Protein AF-A0A257I1F3-F1 (afdb_monomer_lite)

pLDDT: mean 85.33, std 14.14, range [29.89, 96.75]

Foldseek 3Di:
DKDFDAEPVVVVVVVCVVQVQWAKADDPDPPDPDPVPPDKDWIWTHDPPQQWIKIWMWDQDPRHIMIDIDIDHHHQLLVCLLRLVVVSNVVVVVVDPDLVNVLNSCLNNLLNVSLVVVVVCLVVVVVVVNPDPDDQLLSNLLNLRQSSNVSVCVRVVDDDLCNLLSCLVNVSPNNLVVQCVDPVSVVVCPDVSNVDPSNVCSLVPDDHPSSVVVCVVPPD

Sequence (220 aa):
MTYQFKTKEEATRFLSNEMQDCLLVKPVVVMTLNSAVLNQEHFTYFDYQQNGKYNASIFETNDGFELKISFSKQNLLVTAAESGDLNLFKKEMLNLQSENALAVSYVIAIQNEKTNILQFYYTNGLFSSLKLFRDPLITAVEVDKLISFQFLLRKEHTMPEELLANIFHNNSKLVLEFILNDALLKSELLQDRFQTSWAKRCLIKLDNECTRMYKSLIVK

Radius of gyration: 20.99 Å; chains: 1; bounding box: 55×25×60 Å

Secondary structure (DSSP, 8-state):
-EEEESSHHHHHHHHHHHTTTSEEEPP-------TT-TTEEEEEEEETTTTEEEEEEEEEETTEEEEEEEEEE--HHHHHHHHT-HHHHHHHHHT---HHHHHHHHHHHHHTT-HHHHHHHHHTTTTTT---SS-HHHHHHHTT-HHHHHHHHHHH-S--TTHHHHHHHHT-HHHHHHHHHSHHHHHHHTSGGG--HHHHHHHHH--SHHHHHHHHHH--

Structure (mmCIF, N/CA/C/O backbone):
data_AF-A0A257I1F3-F1
#
_entry.id   AF-A0A257I1F3-F1
#
loop_
_atom_site.group_PDB
_atom_site.id
_atom_site.type_symbol
_atom_site.label_atom_id
_atom_site.label_alt_id
_atom_site.label_comp_id
_atom_site.label_asym_id
_atom_site.label_entity_id
_atom_site.label_seq_id
_atom_site.pdbx_PDB_ins_code
_atom_site.Cartn_x
_atom_site.Cartn_y
_atom_site.Cartn_z
_atom_site.occupancy
_atom_site.B_iso_or_equiv
_atom_site.auth_seq_id
_atom_site.auth_comp_id
_atom_site.auth_asym_id
_atom_site.auth_atom_id
_atom_site.pdbx_PDB_model_num
ATOM 1 N N . MET A 1 1 ? -17.778 -10.366 18.022 1.00 90.56 1 MET A N 1
ATOM 2 C CA . MET A 1 1 ? -18.992 -10.088 18.816 1.00 90.56 1 MET A CA 1
ATOM 3 C C . MET A 1 1 ? -20.022 -9.454 17.898 1.00 90.56 1 MET A C 1
ATOM 5 O O . MET A 1 1 ? -19.620 -8.732 16.990 1.00 90.56 1 MET A O 1
ATOM 9 N N . THR A 1 2 ? -21.305 -9.750 18.097 1.00 93.19 2 THR A N 1
ATOM 10 C CA . THR A 1 2 ? -22.407 -9.209 17.285 1.00 93.19 2 THR A CA 1
ATOM 11 C C . THR A 1 2 ? -23.466 -8.634 18.216 1.00 93.19 2 THR A C 1
ATOM 13 O O . THR A 1 2 ? -23.814 -9.282 19.201 1.00 93.19 2 THR A O 1
ATOM 16 N N . TYR A 1 3 ? -23.963 -7.443 17.900 1.00 93.94 3 TYR A N 1
ATOM 17 C CA . TYR A 1 3 ? -24.950 -6.702 18.685 1.00 93.94 3 TYR A CA 1
ATOM 18 C C . TYR A 1 3 ? -26.085 -6.227 17.774 1.00 93.94 3 TYR A C 1
ATOM 20 O O . TYR A 1 3 ? -25.851 -5.971 16.595 1.00 93.94 3 TYR A O 1
ATOM 28 N N . GLN A 1 4 ? -27.294 -6.104 18.320 1.00 95.31 4 GLN A N 1
ATOM 29 C CA . GLN A 1 4 ? -28.486 -5.657 17.593 1.00 95.31 4 GLN A CA 1
ATOM 30 C C . GLN A 1 4 ? -29.020 -4.365 18.209 1.00 95.31 4 GLN A C 1
ATOM 32 O O . GLN A 1 4 ? -29.101 -4.254 19.433 1.00 95.31 4 GLN A O 1
ATOM 37 N N . PHE A 1 5 ? -29.407 -3.414 17.363 1.00 94.94 5 PHE A N 1
ATOM 38 C CA . PHE A 1 5 ? -29.903 -2.095 17.753 1.00 94.94 5 PHE A CA 1
ATOM 39 C C . PHE A 1 5 ? -31.134 -1.710 16.936 1.00 94.94 5 PHE A C 1
ATOM 41 O O . PHE A 1 5 ? -31.291 -2.141 15.794 1.00 94.94 5 PHE A O 1
ATOM 48 N N . LYS A 1 6 ? -32.008 -0.869 17.504 1.00 94.19 6 LYS A N 1
ATOM 49 C CA . LYS A 1 6 ? -33.198 -0.390 16.786 1.00 94.19 6 LYS A CA 1
ATOM 50 C C . LYS A 1 6 ? -32.857 0.742 15.833 1.00 94.19 6 LYS A C 1
ATOM 52 O O . LYS A 1 6 ? -33.472 0.850 14.777 1.00 94.19 6 LYS A O 1
ATOM 57 N N . THR A 1 7 ? -31.887 1.581 16.198 1.00 91.81 7 THR A N 1
ATOM 58 C CA . THR A 1 7 ? -31.429 2.682 15.345 1.00 91.81 7 THR A CA 1
ATOM 59 C C . THR A 1 7 ? -29.921 2.664 15.139 1.00 91.81 7 THR A C 1
ATOM 61 O O . THR A 1 7 ? -29.147 2.113 15.928 1.00 91.81 7 THR A O 1
ATOM 64 N N . LYS A 1 8 ? -29.488 3.322 14.064 1.00 88.62 8 LYS A N 1
ATOM 65 C CA . LYS A 1 8 ? -28.074 3.508 13.756 1.00 88.62 8 LYS A CA 1
ATOM 66 C C . LYS A 1 8 ? -27.370 4.390 14.788 1.00 88.62 8 LYS A C 1
ATOM 68 O O . LYS A 1 8 ? -26.208 4.129 15.107 1.00 88.62 8 LYS A O 1
ATOM 73 N N . GLU A 1 9 ? -28.042 5.406 15.339 1.00 92.06 9 GLU A N 1
ATOM 74 C CA . GLU A 1 9 ? -27.449 6.240 16.392 1.00 92.06 9 GLU A CA 1
ATOM 75 C C . GLU A 1 9 ? -27.136 5.432 17.653 1.00 92.06 9 GLU A C 1
ATOM 77 O O . GLU A 1 9 ? -26.105 5.671 18.280 1.00 92.06 9 GLU A O 1
ATOM 82 N N . GLU A 1 10 ? -27.987 4.468 18.020 1.00 93.88 10 GLU A N 1
ATOM 83 C CA . GLU A 1 10 ? -27.739 3.572 19.155 1.00 93.88 10 GLU A CA 1
ATOM 84 C C . GLU A 1 10 ? -26.488 2.718 18.921 1.00 93.88 10 GLU A C 1
ATOM 86 O O . GLU A 1 10 ? -25.595 2.704 19.772 1.00 93.88 10 GLU A O 1
ATOM 91 N N . ALA A 1 11 ? -26.381 2.087 17.746 1.00 90.88 11 ALA A N 1
ATOM 92 C CA . ALA A 1 11 ? -25.219 1.284 17.368 1.00 90.88 11 ALA A CA 1
ATOM 93 C C . ALA A 1 11 ? -23.921 2.111 17.364 1.00 90.88 11 ALA A C 1
ATOM 95 O O . ALA A 1 11 ? -22.897 1.688 17.901 1.00 90.88 11 ALA A O 1
ATOM 96 N N . THR A 1 12 ? -23.974 3.324 16.806 1.00 88.00 12 THR A N 1
ATOM 97 C CA . THR A 1 12 ? -22.818 4.229 16.701 1.00 88.00 12 THR A CA 1
ATOM 98 C C . THR A 1 12 ? -22.377 4.750 18.069 1.00 88.00 12 THR A C 1
ATOM 100 O O . THR A 1 12 ? -21.180 4.832 18.353 1.00 88.00 12 THR A O 1
ATOM 103 N N . ARG A 1 13 ? -23.335 5.088 18.944 1.00 91.62 13 ARG A N 1
ATOM 104 C CA . ARG A 1 13 ? -23.055 5.535 20.315 1.00 91.62 13 ARG A CA 1
ATOM 105 C C . ARG A 1 13 ? -22.462 4.407 21.151 1.00 91.62 13 ARG A C 1
ATOM 107 O O . ARG A 1 13 ? -21.483 4.640 21.851 1.00 91.62 13 ARG A O 1
ATOM 114 N N . PHE A 1 14 ? -23.018 3.199 21.050 1.00 93.12 14 PHE A N 1
ATOM 115 C CA . PHE A 1 14 ? -22.460 2.017 21.702 1.00 93.12 14 PHE A CA 1
ATOM 116 C C . PHE A 1 14 ? -21.015 1.777 21.256 1.00 93.12 14 PHE A C 1
ATOM 118 O O . PHE A 1 14 ? -20.125 1.699 22.096 1.00 93.12 14 PHE A O 1
ATOM 125 N N . LEU A 1 15 ? -20.767 1.759 19.942 1.00 90.75 15 LEU A N 1
ATOM 126 C CA . LEU A 1 15 ? -19.427 1.566 19.390 1.00 90.75 15 LEU A CA 1
ATOM 127 C C . LEU A 1 15 ? -18.438 2.638 19.876 1.00 90.75 15 LEU A C 1
ATOM 129 O O . LEU A 1 15 ? -17.307 2.316 20.223 1.00 90.75 15 LEU A O 1
ATOM 133 N N . SER A 1 16 ? -18.867 3.901 19.931 1.00 87.81 16 SER A N 1
ATOM 134 C CA . SER A 1 16 ? -18.030 5.014 20.394 1.00 87.81 16 SER A CA 1
ATOM 135 C C . SER A 1 16 ? -17.663 4.895 21.877 1.00 87.81 16 SER A C 1
ATOM 137 O O . SER A 1 16 ? -16.536 5.209 22.244 1.00 87.81 16 SER A O 1
ATOM 139 N N . ASN A 1 17 ? -18.587 4.416 22.716 1.00 90.75 17 ASN A N 1
ATOM 140 C CA . ASN A 1 17 ? -18.331 4.180 24.137 1.00 90.75 17 ASN A CA 1
ATOM 141 C C . ASN A 1 17 ? -17.385 2.990 24.353 1.00 90.75 17 ASN A C 1
ATOM 143 O O . ASN A 1 17 ? -16.433 3.103 25.117 1.00 90.75 17 ASN A O 1
ATOM 147 N N . GLU A 1 18 ? -17.609 1.872 23.655 1.00 89.00 18 GLU A N 1
ATOM 148 C CA . GLU A 1 18 ? -16.745 0.685 23.753 1.00 89.00 18 GLU A CA 1
ATOM 149 C C . GLU A 1 18 ? -15.313 0.970 23.277 1.00 89.00 18 GLU A C 1
ATOM 151 O O . GLU A 1 18 ? -14.356 0.407 23.800 1.00 89.00 18 GLU A O 1
ATOM 156 N N . MET A 1 19 ? -15.156 1.850 22.285 1.00 89.06 19 MET A N 1
ATOM 157 C CA . MET A 1 19 ? -13.866 2.165 21.665 1.00 89.06 19 MET A CA 1
ATOM 158 C C . MET A 1 19 ? -13.254 3.481 22.171 1.00 89.06 19 MET A C 1
ATOM 160 O O . MET A 1 19 ? -12.339 3.997 21.532 1.00 89.06 19 MET A O 1
ATOM 164 N N . GLN A 1 20 ? -13.733 4.042 23.289 1.00 85.56 20 GLN A N 1
ATOM 165 C CA . GLN A 1 20 ? -13.339 5.379 23.767 1.00 85.56 20 GLN A CA 1
ATOM 166 C C . GLN A 1 20 ? -11.823 5.546 23.992 1.00 85.56 20 GLN A C 1
ATOM 168 O O . GLN A 1 20 ? -11.283 6.629 23.779 1.00 85.56 20 GLN A O 1
ATOM 173 N N . ASP A 1 21 ? -11.137 4.466 24.376 1.00 84.12 21 ASP A N 1
ATOM 174 C CA . ASP A 1 21 ? -9.692 4.445 24.639 1.00 84.12 21 ASP A CA 1
ATOM 175 C C . ASP A 1 21 ? -8.869 4.018 23.408 1.00 84.12 21 ASP A C 1
ATOM 177 O O . ASP A 1 21 ? -7.641 3.916 23.465 1.00 84.12 21 ASP A O 1
ATOM 181 N N . CYS A 1 22 ? -9.535 3.762 22.280 1.00 83.38 22 CYS A N 1
ATOM 182 C CA . CYS A 1 22 ? -8.912 3.347 21.031 1.00 83.38 22 CYS A CA 1
ATOM 183 C C . CYS A 1 22 ? -8.778 4.521 20.051 1.00 83.38 22 CYS A C 1
ATOM 185 O O . CYS A 1 22 ? -9.615 5.422 19.986 1.00 83.38 22 CYS A O 1
ATOM 187 N N . LEU A 1 23 ? -7.749 4.481 19.203 1.00 81.44 23 LEU A N 1
ATOM 188 C CA . LEU A 1 23 ? -7.601 5.461 18.128 1.00 81.44 23 LEU A CA 1
ATOM 189 C C . LEU A 1 23 ? -8.458 5.057 16.924 1.00 81.44 23 LEU A C 1
ATOM 191 O O . LEU A 1 23 ? -8.157 4.065 16.261 1.00 81.44 23 LEU A O 1
ATOM 195 N N . LEU A 1 24 ? -9.477 5.854 16.592 1.00 77.75 24 LEU A N 1
ATOM 196 C CA . LEU A 1 24 ? -10.234 5.691 15.348 1.00 77.75 24 LEU A CA 1
ATOM 197 C C . LEU A 1 24 ? -9.360 6.043 14.137 1.00 77.75 24 LEU A C 1
ATOM 199 O O . LEU A 1 24 ? -8.885 7.172 13.987 1.00 77.75 24 LEU A O 1
ATOM 203 N N . VAL A 1 25 ? -9.212 5.088 13.228 1.00 71.75 25 VAL A N 1
ATOM 204 C CA . VAL A 1 25 ? -8.589 5.294 11.924 1.00 71.75 25 VAL A CA 1
ATOM 205 C C . VAL A 1 25 ? -9.669 5.779 10.977 1.00 71.75 25 VAL A C 1
ATOM 207 O O . VAL A 1 25 ? -10.649 5.077 10.726 1.00 71.75 25 VAL A O 1
ATOM 210 N N . LYS A 1 26 ? -9.504 6.986 10.429 1.00 57.91 26 LYS A N 1
ATOM 211 C CA . LYS A 1 26 ? -10.387 7.432 9.348 1.00 57.91 26 LYS A CA 1
ATOM 212 C C . LYS A 1 26 ? -10.262 6.433 8.193 1.00 57.91 26 LYS A C 1
ATOM 214 O O . LYS A 1 26 ? -9.128 6.164 7.789 1.00 57.91 26 LYS A O 1
ATOM 219 N N . PRO A 1 27 ? -11.375 5.894 7.668 1.00 48.75 27 PRO A N 1
ATOM 220 C CA . PRO A 1 27 ? -11.309 4.941 6.576 1.00 48.75 27 PRO A CA 1
ATOM 221 C C . PRO A 1 27 ? -10.572 5.588 5.402 1.00 48.75 27 PRO A C 1
ATOM 223 O O . PRO A 1 27 ? -10.986 6.625 4.8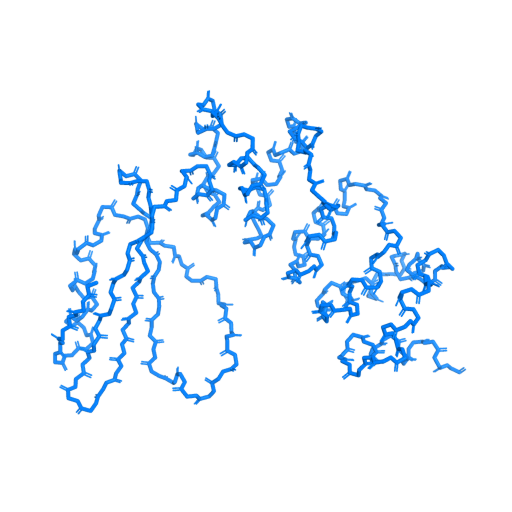83 1.00 48.75 27 PRO A O 1
ATOM 226 N N . VAL A 1 28 ? -9.463 4.979 4.985 1.00 43.56 28 VAL A N 1
ATOM 227 C CA . VAL A 1 28 ? -8.963 5.181 3.627 1.00 43.56 28 VAL A CA 1
ATOM 228 C C . VAL A 1 28 ? -9.999 4.490 2.757 1.00 43.56 28 VAL A C 1
ATOM 230 O O . VAL A 1 28 ? -10.208 3.289 2.905 1.00 43.56 28 VAL A O 1
ATOM 233 N N . VAL A 1 29 ? -10.729 5.251 1.945 1.00 33.69 29 VAL A N 1
ATOM 234 C CA . VAL A 1 29 ? -11.819 4.728 1.115 1.00 33.69 29 VAL A CA 1
ATOM 235 C C . VAL A 1 29 ? -11.276 3.590 0.244 1.00 33.69 29 VAL A C 1
ATOM 237 O O . VAL A 1 29 ? -10.615 3.829 -0.763 1.00 33.69 29 VAL A O 1
ATOM 240 N N . VAL A 1 30 ? -11.545 2.343 0.630 1.00 33.03 30 VAL A N 1
ATOM 241 C CA . VAL A 1 30 ? -11.361 1.182 -0.238 1.00 33.03 30 VAL A CA 1
ATOM 242 C C . VAL A 1 30 ? -12.695 0.987 -0.940 1.00 33.03 30 VAL A C 1
ATOM 244 O O . VAL A 1 30 ? -13.606 0.365 -0.395 1.00 33.03 30 VAL A O 1
ATOM 247 N N . MET A 1 31 ? -12.838 1.573 -2.134 1.00 29.89 31 MET A N 1
ATOM 248 C CA . MET A 1 31 ? -13.978 1.302 -3.011 1.00 29.89 31 MET A CA 1
ATOM 249 C C . MET A 1 31 ? -13.948 -0.178 -3.403 1.00 29.89 31 MET A C 1
ATOM 251 O O . MET A 1 31 ? -13.296 -0.571 -4.366 1.00 29.89 31 MET A O 1
ATOM 255 N N . THR A 1 32 ? -14.638 -1.019 -2.639 1.00 30.97 32 THR A N 1
ATOM 256 C CA . THR A 1 32 ? -14.946 -2.383 -3.060 1.00 30.97 32 THR A CA 1
ATOM 257 C C . THR A 1 32 ? -16.195 -2.319 -3.933 1.00 30.97 32 THR A C 1
ATOM 259 O O . THR A 1 32 ? -17.287 -1.995 -3.475 1.00 30.97 32 THR A O 1
ATOM 262 N N . LEU A 1 33 ? -16.000 -2.577 -5.229 1.00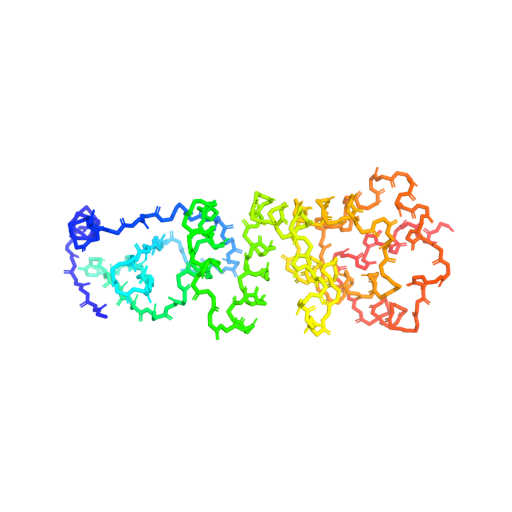 33.09 33 LEU A N 1
ATOM 263 C CA . LEU A 1 33 ? -17.044 -2.711 -6.243 1.00 33.09 33 LEU A CA 1
ATOM 264 C C . LEU A 1 33 ? -17.929 -3.921 -5.913 1.00 33.09 33 LEU A C 1
ATOM 266 O O . LEU A 1 33 ? -17.655 -5.031 -6.351 1.00 33.09 33 LEU A O 1
ATOM 270 N N . ASN A 1 34 ? -18.985 -3.709 -5.132 1.00 34.31 34 ASN A N 1
ATOM 271 C CA . ASN A 1 34 ? -20.176 -4.549 -5.154 1.00 34.31 34 ASN A CA 1
ATOM 272 C C . ASN A 1 34 ? -21.388 -3.699 -4.769 1.00 34.31 34 ASN A C 1
ATOM 274 O O . ASN A 1 34 ? -21.527 -3.235 -3.641 1.00 34.31 34 ASN A O 1
ATOM 278 N N . SER A 1 35 ? -22.294 -3.517 -5.724 1.00 34.41 35 SER A N 1
ATOM 279 C CA . SER A 1 35 ? -23.522 -2.716 -5.633 1.00 34.41 35 SER A CA 1
ATOM 280 C C . SER A 1 35 ? -24.577 -3.257 -4.650 1.00 34.41 35 SER A C 1
ATOM 282 O O . SER A 1 35 ? -25.668 -2.705 -4.566 1.00 34.41 35 SER A O 1
ATOM 284 N N . ALA A 1 36 ? -24.254 -4.298 -3.874 1.00 39.44 36 ALA A N 1
ATOM 285 C CA . ALA A 1 36 ? -25.082 -4.820 -2.786 1.00 39.44 36 ALA A CA 1
ATOM 286 C C . ALA A 1 36 ? -24.749 -4.209 -1.403 1.00 39.44 36 ALA A C 1
ATOM 288 O O . ALA A 1 36 ? -25.445 -4.487 -0.433 1.00 39.44 36 ALA A O 1
ATOM 289 N N . VAL A 1 37 ? -23.706 -3.372 -1.297 1.00 44.75 37 VAL A N 1
ATOM 290 C CA . VAL A 1 37 ? -23.178 -2.811 -0.030 1.00 44.75 37 VAL A CA 1
ATOM 291 C C . VAL A 1 37 ? -23.731 -1.402 0.249 1.00 44.75 37 VAL A C 1
ATOM 293 O O . VAL A 1 37 ? -23.035 -0.528 0.753 1.00 44.75 37 VAL A O 1
ATOM 296 N N . LEU A 1 38 ? -24.980 -1.122 -0.128 1.00 43.50 38 LEU A N 1
ATOM 297 C CA . LEU A 1 38 ? -25.471 0.261 -0.119 1.00 43.50 38 LEU A CA 1
ATOM 298 C C . LEU A 1 38 ? -25.690 0.862 1.281 1.00 43.50 38 LEU A C 1
ATOM 300 O O . LEU A 1 38 ? -25.624 2.079 1.384 1.00 43.50 38 LEU A O 1
ATOM 304 N N . ASN A 1 39 ? -25.810 0.066 2.354 1.00 58.31 39 ASN A N 1
ATOM 305 C CA . ASN A 1 39 ? -26.010 0.581 3.721 1.00 58.31 39 ASN A CA 1
ATOM 306 C C . ASN A 1 39 ? -25.082 -0.088 4.757 1.00 58.31 39 ASN A C 1
ATOM 308 O O . ASN A 1 39 ? -25.540 -0.605 5.778 1.00 58.31 39 ASN A O 1
ATOM 312 N N . GLN A 1 40 ? -23.771 -0.115 4.492 1.00 68.75 40 GLN A N 1
ATOM 313 C CA . GLN A 1 40 ? -22.778 -0.600 5.455 1.00 68.75 40 GLN A CA 1
ATOM 314 C C . GLN A 1 40 ? -21.765 0.491 5.807 1.00 68.75 40 GLN A C 1
ATOM 316 O O . GLN A 1 40 ? -21.126 1.060 4.923 1.00 68.75 40 GLN A O 1
ATOM 321 N N . GLU A 1 41 ? -21.574 0.739 7.103 1.00 78.62 41 GLU A N 1
ATOM 322 C CA . GLU A 1 41 ? -20.478 1.578 7.600 1.00 78.62 41 GLU A CA 1
ATOM 323 C C . GLU A 1 41 ? -19.400 0.720 8.249 1.00 78.62 41 GLU A C 1
ATOM 325 O O . GLU A 1 41 ? -19.704 -0.197 9.013 1.00 78.62 41 GLU A O 1
ATOM 330 N N . HIS A 1 42 ? -18.141 1.033 7.942 1.00 83.50 42 HIS A N 1
ATOM 331 C CA . HIS A 1 42 ? -16.965 0.343 8.460 1.00 83.50 42 HIS A CA 1
ATOM 332 C C . HIS A 1 42 ? -16.072 1.302 9.231 1.00 83.50 42 HIS A C 1
ATOM 334 O O . HIS A 1 42 ? -15.733 2.382 8.746 1.00 83.50 42 HIS A O 1
ATOM 340 N N . PHE A 1 43 ? -15.641 0.854 10.403 1.00 83.25 43 PHE A N 1
ATOM 341 C CA . PHE A 1 43 ? -14.759 1.581 11.299 1.00 83.25 43 PHE A CA 1
ATOM 342 C C . PHE A 1 43 ? -13.610 0.669 11.724 1.00 83.25 43 PHE A C 1
ATOM 344 O O . PHE A 1 43 ? -13.820 -0.502 12.050 1.00 83.25 43 PHE A O 1
ATOM 351 N N . THR A 1 44 ? -12.400 1.216 11.769 1.00 83.62 44 THR A N 1
ATOM 352 C CA . THR A 1 44 ? -11.225 0.518 12.296 1.00 83.62 44 THR A CA 1
ATOM 353 C C . THR A 1 44 ? -10.661 1.321 13.457 1.00 83.62 44 THR A C 1
ATOM 355 O O . THR A 1 44 ? -10.383 2.509 13.312 1.00 83.62 44 THR A O 1
ATOM 358 N N . TYR A 1 45 ? -10.480 0.671 14.602 1.00 84.31 45 TYR A N 1
ATOM 359 C CA . TYR A 1 45 ? -9.926 1.269 15.812 1.00 84.31 45 TYR A CA 1
ATOM 360 C C . TYR A 1 45 ? -8.653 0.538 16.215 1.00 84.31 45 TYR A C 1
ATOM 362 O O . TYR A 1 45 ? -8.632 -0.692 16.240 1.00 84.31 45 TYR A O 1
ATOM 370 N N . PHE A 1 46 ? -7.603 1.276 16.561 1.00 82.25 46 PHE A N 1
ATOM 371 C CA . PHE A 1 46 ? -6.389 0.699 17.127 1.00 82.25 46 PHE A CA 1
ATOM 372 C C . PHE A 1 46 ? -6.423 0.731 18.647 1.00 82.25 46 PHE A C 1
ATOM 374 O O . PHE A 1 46 ? -6.580 1.794 19.247 1.00 82.25 46 PHE A O 1
ATOM 381 N N . ASP A 1 47 ? -6.216 -0.439 19.244 1.00 83.12 47 ASP A N 1
ATOM 382 C CA . ASP A 1 47 ? -6.033 -0.603 20.679 1.00 83.12 47 ASP A CA 1
ATOM 383 C C . ASP A 1 47 ? -4.545 -0.826 20.960 1.00 83.12 47 ASP A C 1
ATOM 385 O O . ASP A 1 47 ? -3.985 -1.910 20.753 1.00 83.12 47 ASP A O 1
ATOM 389 N N . TYR A 1 48 ? -3.897 0.245 21.415 1.00 77.62 48 TYR A N 1
ATOM 390 C CA . TYR A 1 48 ? -2.480 0.239 21.762 1.00 77.62 48 TYR A CA 1
ATOM 391 C C . TYR A 1 48 ? -2.184 -0.495 23.071 1.00 77.62 48 TYR A C 1
ATOM 393 O O . TYR A 1 48 ? -1.038 -0.874 23.294 1.00 77.62 48 TYR A O 1
ATOM 401 N N . GLN A 1 49 ? -3.181 -0.691 23.939 1.00 80.06 49 GLN A N 1
ATOM 402 C CA . GLN A 1 49 ? -3.003 -1.422 25.193 1.00 80.06 49 GLN A CA 1
ATOM 403 C C . GLN A 1 49 ? -3.043 -2.932 24.946 1.00 80.06 49 GLN A C 1
ATOM 405 O O . GLN A 1 49 ? -2.265 -3.683 25.533 1.00 80.06 49 GLN A O 1
ATOM 410 N N . GLN A 1 50 ? -3.922 -3.380 24.046 1.00 79.94 50 GLN A N 1
ATOM 411 C CA . GLN A 1 50 ? -4.096 -4.796 23.714 1.00 79.94 50 GLN A CA 1
ATOM 412 C C . GLN A 1 50 ? -3.276 -5.265 22.505 1.00 79.94 50 GLN A C 1
ATOM 414 O O . GLN A 1 50 ? -3.325 -6.449 22.157 1.00 79.94 50 GLN A O 1
ATOM 419 N N . ASN A 1 51 ? -2.500 -4.376 21.879 1.00 79.56 51 ASN A N 1
ATOM 420 C CA . ASN A 1 51 ? -1.696 -4.654 20.685 1.00 79.56 51 ASN A CA 1
ATOM 421 C C . ASN A 1 51 ? -2.539 -5.264 19.560 1.00 79.56 51 ASN A C 1
ATOM 423 O O . ASN A 1 51 ? -2.308 -6.394 19.109 1.00 79.56 51 ASN A O 1
ATOM 427 N N . GLY A 1 52 ? -3.559 -4.533 19.121 1.00 83.19 52 GLY A N 1
ATOM 428 C CA . GLY A 1 52 ? -4.418 -5.004 18.048 1.00 83.19 52 GLY A CA 1
ATOM 429 C C . GLY A 1 52 ? -5.312 -3.935 17.455 1.00 83.19 52 GLY A C 1
ATOM 430 O O . GLY A 1 52 ? -5.190 -2.745 17.745 1.00 83.19 52 GLY A O 1
ATOM 431 N N . LYS A 1 53 ? -6.214 -4.388 16.589 1.00 85.69 53 LYS A N 1
ATOM 432 C CA . LYS A 1 53 ? -7.245 -3.548 15.995 1.00 85.69 53 LYS A CA 1
ATOM 433 C C . LYS A 1 53 ? -8.618 -4.173 16.110 1.00 85.69 53 LYS A C 1
ATOM 435 O O . LYS A 1 53 ? -8.767 -5.388 15.956 1.00 85.69 53 LYS A O 1
ATOM 440 N N . TYR A 1 54 ? -9.602 -3.316 16.335 1.00 87.44 54 TYR A N 1
ATOM 441 C CA . TYR A 1 54 ? -11.010 -3.636 16.218 1.00 87.44 54 TYR A CA 1
ATOM 442 C C . TYR A 1 54 ? -11.506 -3.202 14.843 1.00 87.44 54 TYR A C 1
ATOM 444 O O . TYR A 1 54 ? -11.376 -2.037 14.475 1.00 87.44 54 TYR A O 1
ATOM 452 N N . ASN A 1 55 ? -12.092 -4.129 14.092 1.00 88.19 55 ASN A N 1
ATOM 453 C CA . ASN A 1 55 ? -12.868 -3.807 12.899 1.00 88.19 55 ASN A CA 1
ATOM 454 C C . ASN A 1 55 ? -14.342 -3.925 13.257 1.00 88.19 55 ASN A C 1
ATOM 456 O O . ASN A 1 55 ? -14.795 -4.997 13.679 1.00 88.19 55 ASN A O 1
ATOM 460 N N . ALA A 1 56 ? -15.056 -2.818 13.105 1.00 88.62 56 ALA A N 1
ATOM 461 C CA . ALA A 1 56 ? -16.464 -2.695 13.409 1.00 88.62 56 ALA A CA 1
ATOM 462 C C . ALA A 1 56 ? -17.255 -2.375 12.140 1.00 88.62 56 ALA A C 1
ATOM 464 O O . ALA A 1 56 ? -16.875 -1.500 11.365 1.00 88.62 56 ALA A O 1
ATOM 465 N N . SER A 1 57 ? -18.366 -3.076 11.945 1.00 90.12 57 SER A N 1
ATOM 466 C CA . SER A 1 57 ? -19.248 -2.895 10.798 1.00 90.12 57 SER A CA 1
ATOM 467 C C . SER A 1 57 ? -20.691 -2.779 11.259 1.00 90.12 57 SER A C 1
ATOM 469 O O . SER A 1 57 ? -21.159 -3.659 11.982 1.00 90.12 57 SER A O 1
ATOM 471 N N . ILE A 1 58 ? -21.392 -1.736 10.819 1.00 88.50 58 ILE A N 1
ATOM 472 C CA . ILE A 1 58 ? -22.829 -1.561 11.053 1.00 88.50 58 ILE A CA 1
ATOM 473 C C . ILE A 1 58 ? -23.567 -1.928 9.767 1.00 88.50 58 ILE A C 1
ATOM 475 O O . ILE A 1 58 ? -23.296 -1.346 8.717 1.00 88.50 58 ILE A O 1
ATOM 479 N N . PHE A 1 59 ? -24.481 -2.889 9.860 1.00 89.69 59 PHE A N 1
ATOM 480 C CA . PHE A 1 59 ? -25.322 -3.375 8.771 1.00 89.69 59 PHE A CA 1
ATOM 481 C C . PHE A 1 59 ? -26.767 -2.963 9.026 1.00 89.69 59 PHE A C 1
ATOM 483 O O . PHE A 1 59 ? -27.302 -3.233 10.101 1.00 89.69 59 PHE A O 1
ATOM 490 N N . GLU A 1 60 ? -27.416 -2.356 8.040 1.00 89.00 60 GLU A N 1
ATOM 491 C CA . GLU A 1 60 ? -28.872 -2.235 8.056 1.00 89.00 60 GLU A CA 1
ATOM 492 C C . GLU A 1 60 ? -29.516 -3.581 7.701 1.00 89.00 60 GLU A C 1
ATOM 494 O O . GLU A 1 60 ? -29.088 -4.278 6.778 1.00 89.00 60 GLU A O 1
ATOM 499 N N . THR A 1 61 ? -30.537 -3.959 8.461 1.00 87.44 61 THR A N 1
ATOM 500 C CA . THR A 1 61 ? -31.295 -5.205 8.310 1.00 87.44 61 THR A CA 1
ATOM 501 C C . THR A 1 61 ? -32.791 -4.895 8.316 1.00 87.44 61 THR A C 1
ATOM 503 O O . THR A 1 61 ? -33.201 -3.792 8.670 1.00 87.44 61 THR A O 1
ATOM 506 N N . ASN A 1 62 ? -33.628 -5.876 7.972 1.00 85.19 62 ASN A N 1
ATOM 507 C CA . ASN A 1 62 ? -35.084 -5.691 7.976 1.00 85.19 62 ASN A CA 1
ATOM 508 C C . ASN A 1 62 ? -35.653 -5.352 9.370 1.00 85.19 62 ASN A C 1
ATOM 510 O O . ASN A 1 62 ? -36.705 -4.726 9.453 1.00 85.19 62 ASN A O 1
ATOM 514 N N . ASP A 1 63 ? -34.956 -5.742 10.442 1.00 87.00 63 ASP A N 1
ATOM 515 C CA . ASP A 1 63 ? -35.421 -5.625 11.830 1.00 87.00 63 ASP A CA 1
ATOM 516 C C . ASP A 1 63 ? -34.674 -4.538 12.634 1.00 87.00 63 ASP A C 1
ATOM 518 O O . ASP A 1 63 ? -34.872 -4.413 13.845 1.00 87.00 63 ASP A O 1
ATOM 522 N N . GLY A 1 64 ? -33.816 -3.742 11.980 1.00 91.62 64 GLY A N 1
ATOM 523 C CA . GLY A 1 64 ? -33.000 -2.704 12.618 1.00 91.62 64 GLY A CA 1
ATOM 524 C C . GLY A 1 64 ? -31.552 -2.706 12.129 1.00 91.62 64 GLY A C 1
ATOM 525 O O . GLY A 1 64 ? -31.290 -2.855 10.936 1.00 91.62 64 GLY A O 1
ATOM 526 N N . PHE A 1 65 ? -30.597 -2.556 13.048 1.00 91.75 65 PHE A N 1
ATOM 527 C CA . PHE A 1 65 ? -29.168 -2.462 12.740 1.00 91.75 65 PHE A CA 1
ATOM 528 C C . PHE A 1 65 ? -28.344 -3.511 13.491 1.00 91.75 65 PHE A C 1
ATOM 530 O O . PHE A 1 65 ? -28.418 -3.618 14.715 1.00 91.75 65 PHE A O 1
ATOM 537 N N . GLU A 1 66 ? -27.486 -4.221 12.762 1.00 93.25 66 GLU A N 1
ATOM 538 C CA . GLU A 1 66 ? -26.553 -5.207 13.303 1.00 93.25 66 GLU A CA 1
ATOM 539 C C . GLU A 1 66 ? -25.136 -4.619 13.346 1.00 93.25 66 GLU A C 1
ATOM 541 O O . GLU A 1 66 ? -24.597 -4.198 12.326 1.00 93.25 66 GLU A O 1
A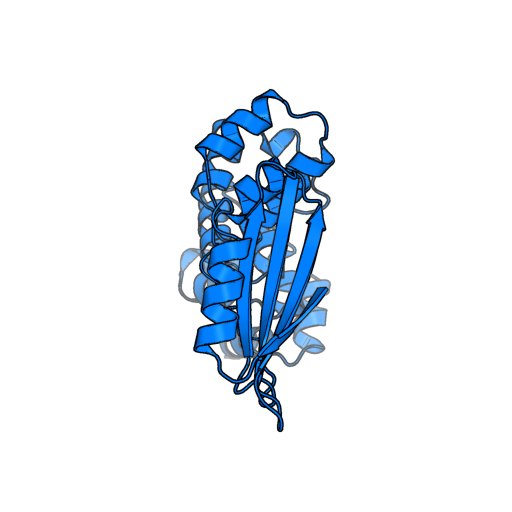TOM 546 N N . LEU A 1 67 ? -24.499 -4.613 14.516 1.00 91.69 67 LEU A N 1
ATOM 547 C CA . LEU A 1 67 ? -23.099 -4.222 14.691 1.00 91.69 67 LEU A CA 1
ATOM 548 C C . LEU A 1 67 ? -22.240 -5.472 14.883 1.00 91.69 67 LEU A C 1
ATOM 550 O O . LEU A 1 67 ? -22.394 -6.191 15.872 1.00 91.69 67 LEU A O 1
ATOM 554 N N . LYS A 1 68 ? -21.281 -5.705 13.986 1.00 92.88 68 LYS A N 1
ATOM 555 C CA . LYS A 1 68 ? -20.238 -6.727 14.163 1.00 92.88 68 LYS A CA 1
ATOM 556 C C . LYS A 1 68 ? -18.939 -6.071 14.568 1.00 92.88 68 LYS A C 1
ATOM 558 O O . LYS A 1 68 ? -18.473 -5.181 13.871 1.00 92.88 68 LYS A O 1
ATOM 563 N N . ILE A 1 69 ? -18.329 -6.566 15.638 1.00 91.12 69 ILE A N 1
ATOM 564 C CA . ILE A 1 69 ? -16.999 -6.158 16.092 1.00 91.12 69 ILE A CA 1
ATOM 565 C C . ILE A 1 69 ? -16.087 -7.382 16.083 1.00 91.12 69 ILE A C 1
ATOM 567 O O . ILE A 1 69 ? -16.415 -8.424 16.660 1.00 91.12 69 ILE A O 1
ATOM 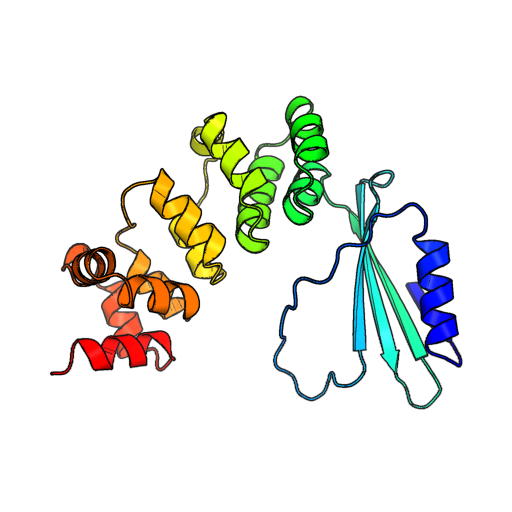571 N N . SER A 1 70 ? -14.927 -7.261 15.452 1.00 90.75 70 SER A N 1
ATOM 572 C CA . SER A 1 70 ? -13.878 -8.283 15.453 1.00 90.75 70 SER A CA 1
ATOM 573 C C . SER A 1 70 ? -12.567 -7.684 15.938 1.00 90.75 70 SER A C 1
ATOM 575 O O . SER A 1 70 ? -12.242 -6.562 15.569 1.00 90.75 70 SER A O 1
ATOM 577 N N . PHE A 1 71 ? -11.827 -8.428 16.759 1.00 87.44 71 PHE A N 1
ATOM 578 C CA . PHE A 1 71 ? -10.498 -8.038 17.219 1.00 87.44 71 PHE A CA 1
ATOM 579 C C . PHE A 1 71 ? -9.442 -8.917 16.559 1.00 87.44 71 PHE A C 1
ATOM 581 O O . PHE A 1 71 ? -9.577 -10.142 16.525 1.00 87.44 71 PHE A O 1
ATOM 588 N N . SER A 1 72 ? -8.371 -8.297 16.083 1.00 84.56 72 SER A N 1
ATOM 589 C CA . SER A 1 72 ? -7.184 -8.998 15.605 1.00 84.56 72 SER A CA 1
ATOM 590 C C . SER A 1 72 ? -5.947 -8.449 16.297 1.00 84.56 72 SER A C 1
ATOM 592 O O . SER A 1 72 ? -5.709 -7.240 16.255 1.00 84.56 72 SER A O 1
ATOM 594 N N . LYS A 1 73 ? -5.133 -9.338 16.879 1.00 84.50 73 LYS A N 1
ATOM 595 C CA . LYS A 1 73 ? -3.802 -8.970 17.373 1.00 84.50 73 LYS A CA 1
ATOM 596 C C . LYS A 1 73 ? -2.934 -8.502 16.210 1.00 84.50 73 LYS A C 1
ATOM 598 O O . LYS A 1 73 ? -2.898 -9.146 15.163 1.00 84.50 73 LYS A O 1
ATOM 603 N N . GLN A 1 74 ? -2.219 -7.406 16.414 1.00 83.19 74 GLN A N 1
ATOM 604 C CA . GLN A 1 74 ? -1.342 -6.804 15.421 1.00 83.19 74 GLN A CA 1
ATOM 605 C C . GLN A 1 74 ? -0.125 -6.213 16.127 1.00 83.19 74 GLN A C 1
ATOM 607 O O . GLN A 1 74 ? -0.231 -5.600 17.185 1.00 83.19 74 GLN A O 1
ATOM 612 N N . ASN A 1 75 ? 1.057 -6.427 15.553 1.00 86.75 75 ASN A N 1
ATOM 613 C CA . ASN A 1 75 ? 2.280 -5.851 16.095 1.00 86.75 75 ASN A CA 1
ATOM 614 C C . ASN A 1 75 ? 2.186 -4.312 16.070 1.00 86.75 75 ASN A C 1
ATOM 616 O O . ASN A 1 75 ? 1.834 -3.743 15.036 1.00 86.75 75 ASN A O 1
ATOM 620 N N . LEU A 1 76 ? 2.525 -3.648 17.182 1.00 88.19 76 LEU A N 1
ATOM 621 C CA . LEU A 1 76 ? 2.401 -2.193 17.323 1.00 88.19 76 LEU A CA 1
ATOM 622 C C . LEU A 1 76 ? 3.205 -1.406 16.282 1.00 88.19 76 LEU A C 1
ATOM 624 O O . LEU A 1 76 ? 2.765 -0.339 15.861 1.00 88.19 76 LEU A O 1
ATOM 628 N N . LEU A 1 77 ? 4.335 -1.939 15.811 1.00 90.69 77 LEU A N 1
ATOM 629 C CA . LEU A 1 77 ? 5.104 -1.332 14.728 1.00 90.69 77 LEU A CA 1
ATOM 630 C C . LEU A 1 77 ? 4.310 -1.311 13.417 1.00 90.69 77 LEU A C 1
ATOM 632 O O . LEU A 1 77 ? 4.321 -0.320 12.689 1.00 90.69 77 LEU A O 1
ATOM 636 N N . VAL A 1 78 ? 3.600 -2.404 13.125 1.00 89.69 78 VAL A N 1
ATOM 637 C CA . VAL A 1 78 ? 2.735 -2.511 11.944 1.00 89.69 78 VAL A CA 1
ATOM 638 C C . VAL A 1 78 ? 1.542 -1.576 12.089 1.00 89.69 78 VAL A C 1
ATOM 640 O O . VAL A 1 78 ? 1.216 -0.863 11.148 1.00 89.69 78 VAL A O 1
ATOM 643 N N . THR A 1 79 ? 0.941 -1.516 13.276 1.00 87.56 79 THR A N 1
ATOM 644 C CA . THR A 1 79 ? -0.132 -0.568 13.587 1.00 87.56 79 THR A CA 1
ATOM 645 C C . THR A 1 79 ? 0.309 0.884 13.383 1.00 87.56 79 THR A C 1
ATOM 647 O O . THR A 1 79 ? -0.387 1.657 12.729 1.00 87.56 79 THR A O 1
ATOM 650 N N . ALA A 1 80 ? 1.484 1.258 13.893 1.00 90.50 80 ALA A N 1
ATOM 651 C CA . ALA A 1 80 ? 2.040 2.596 13.725 1.00 90.50 80 ALA A CA 1
ATOM 652 C C . ALA A 1 80 ? 2.319 2.926 12.250 1.00 90.50 80 ALA A C 1
ATOM 654 O O . ALA A 1 80 ? 2.104 4.055 11.809 1.00 90.50 80 ALA A O 1
ATOM 655 N N . ALA A 1 81 ? 2.750 1.934 11.466 1.00 92.19 81 ALA A N 1
ATOM 656 C CA . ALA A 1 81 ? 2.911 2.077 10.024 1.00 92.19 81 ALA A CA 1
ATOM 657 C C . ALA A 1 81 ? 1.580 2.185 9.268 1.00 92.19 81 ALA A C 1
ATOM 659 O O . ALA A 1 81 ? 1.517 2.895 8.272 1.00 92.19 81 ALA A O 1
ATOM 660 N N . GLU A 1 82 ? 0.522 1.513 9.724 1.00 88.94 82 GLU A N 1
ATOM 661 C CA . GLU A 1 82 ? -0.819 1.580 9.129 1.00 88.94 82 GLU A CA 1
ATOM 662 C C . GLU A 1 82 ? -1.475 2.941 9.404 1.00 88.94 82 GLU A C 1
ATOM 664 O O . GLU A 1 82 ? -2.049 3.555 8.504 1.00 88.94 82 GLU A O 1
ATOM 669 N N . SER A 1 83 ? -1.342 3.460 10.630 1.00 85.62 83 SER A N 1
ATOM 670 C CA . SER A 1 83 ? -1.887 4.764 11.025 1.00 85.62 83 SER A CA 1
ATOM 671 C C . SER A 1 83 ? -1.049 5.942 10.513 1.00 85.62 83 SER A C 1
ATOM 673 O O . SER A 1 83 ? -1.595 7.003 10.195 1.00 85.62 83 SER A O 1
ATOM 675 N N . GLY A 1 84 ? 0.263 5.748 10.359 1.00 90.00 84 GLY A N 1
ATOM 676 C CA . GLY A 1 84 ? 1.226 6.809 10.071 1.00 90.00 84 GLY A CA 1
ATOM 677 C C . GLY A 1 84 ? 1.718 7.547 11.321 1.00 90.00 84 GLY A C 1
ATOM 678 O O . GLY A 1 84 ? 2.281 8.637 11.189 1.00 90.00 84 GLY A O 1
ATOM 679 N N . ASP A 1 85 ? 1.519 6.992 12.521 1.00 92.19 85 ASP A N 1
ATOM 680 C CA . ASP A 1 85 ? 2.041 7.550 13.773 1.00 92.19 85 ASP A CA 1
ATOM 681 C C . ASP A 1 85 ? 3.559 7.336 13.869 1.00 92.19 85 ASP A C 1
ATOM 683 O O . ASP A 1 85 ? 4.056 6.318 14.352 1.00 92.19 85 ASP A O 1
ATOM 687 N N . LEU A 1 86 ? 4.318 8.328 13.401 1.00 94.50 86 LEU A N 1
ATOM 688 C CA . LEU A 1 86 ? 5.777 8.271 13.382 1.00 94.50 86 LEU A CA 1
ATOM 689 C C . LEU A 1 86 ? 6.396 8.222 14.788 1.00 94.50 86 LEU A C 1
ATOM 691 O O . LEU A 1 86 ? 7.487 7.674 14.948 1.00 94.50 86 LEU A O 1
ATOM 695 N N . ASN A 1 87 ? 5.743 8.794 15.802 1.00 93.56 87 ASN A N 1
ATOM 696 C CA . ASN A 1 87 ? 6.281 8.800 17.163 1.00 93.56 87 ASN A CA 1
ATOM 697 C C . ASN A 1 87 ? 6.168 7.410 17.783 1.00 93.56 87 ASN A C 1
ATOM 699 O O . ASN A 1 87 ? 7.157 6.898 18.314 1.00 93.56 87 ASN A O 1
ATOM 703 N N . LEU A 1 88 ? 5.000 6.777 17.646 1.00 90.75 88 LEU A N 1
ATOM 704 C CA . LEU A 1 88 ? 4.820 5.386 18.039 1.00 90.75 88 LEU A CA 1
ATOM 705 C C . LEU A 1 88 ? 5.744 4.471 17.231 1.00 90.75 88 LEU A C 1
ATOM 707 O O . LEU A 1 88 ? 6.432 3.641 17.813 1.00 90.75 88 LEU A O 1
ATOM 711 N N . PHE A 1 89 ? 5.841 4.678 15.916 1.00 94.25 89 PHE A N 1
ATOM 712 C CA . PHE A 1 89 ? 6.715 3.881 15.058 1.00 94.25 89 PHE A CA 1
ATOM 713 C C . PHE A 1 89 ? 8.171 3.919 15.544 1.00 94.25 89 PHE A C 1
ATOM 715 O O . PHE A 1 89 ? 8.788 2.877 15.744 1.00 94.25 89 PHE A O 1
ATOM 722 N N . LYS A 1 90 ? 8.711 5.115 15.816 1.00 94.44 90 LYS A N 1
ATOM 723 C CA . LYS A 1 90 ? 10.066 5.291 16.365 1.00 94.44 90 LYS A CA 1
ATOM 724 C C . LYS A 1 90 ? 10.249 4.597 17.712 1.00 94.44 90 LYS A C 1
ATOM 726 O O . LYS A 1 90 ? 11.288 3.983 17.933 1.00 94.44 90 LYS A O 1
ATOM 731 N N . LYS A 1 91 ? 9.263 4.702 18.604 1.00 93.38 91 LYS A N 1
ATOM 732 C CA . LYS A 1 91 ? 9.298 4.049 19.917 1.00 93.38 91 LYS A CA 1
ATOM 733 C C . LYS A 1 91 ? 9.364 2.527 19.773 1.00 93.38 91 LYS A C 1
ATOM 735 O O . LYS A 1 91 ? 10.205 1.900 20.408 1.00 93.38 91 LYS A O 1
ATOM 740 N N . GLU A 1 92 ? 8.525 1.946 18.921 1.00 91.75 92 GLU A N 1
ATOM 741 C CA . GLU A 1 92 ? 8.478 0.494 18.711 1.00 91.75 92 GLU A CA 1
ATOM 742 C C . GLU A 1 92 ? 9.714 -0.031 17.972 1.00 91.75 92 GLU A C 1
ATOM 744 O O . GLU A 1 92 ? 10.182 -1.130 18.263 1.00 91.75 92 GLU A O 1
ATOM 749 N N . MET A 1 93 ? 10.317 0.774 17.093 1.00 90.62 93 MET A N 1
ATOM 750 C CA . MET A 1 93 ? 11.600 0.451 16.457 1.00 90.62 93 MET A CA 1
ATOM 751 C C . MET A 1 93 ? 12.736 0.239 17.467 1.00 90.62 93 MET A C 1
ATOM 753 O O . MET A 1 93 ? 13.592 -0.611 17.235 1.00 90.62 93 MET A O 1
ATOM 757 N N . LEU A 1 94 ? 12.751 0.969 18.591 1.00 87.50 94 LEU A N 1
ATOM 758 C CA . LEU A 1 94 ? 13.757 0.780 19.651 1.00 87.50 94 LEU A CA 1
ATOM 759 C C . LEU A 1 94 ? 13.618 -0.574 20.358 1.00 87.50 94 LEU A C 1
ATOM 761 O O . LEU A 1 94 ? 14.594 -1.097 20.887 1.00 87.50 94 LEU A O 1
ATOM 765 N N . ASN A 1 95 ? 12.412 -1.139 20.345 1.00 84.69 95 ASN A N 1
ATOM 766 C CA . ASN A 1 95 ? 12.083 -2.418 20.964 1.00 84.69 95 ASN A CA 1
ATOM 767 C C . ASN A 1 95 ? 11.902 -3.525 19.913 1.00 84.69 95 ASN A C 1
ATOM 769 O O . ASN A 1 95 ? 11.248 -4.532 20.186 1.00 84.69 95 ASN A O 1
ATOM 773 N N . LEU A 1 96 ? 12.430 -3.342 18.698 1.00 82.00 96 LEU A N 1
ATOM 774 C CA . LEU A 1 96 ? 12.214 -4.271 17.598 1.00 82.00 96 LEU A CA 1
ATOM 775 C C . LEU A 1 96 ? 12.825 -5.641 17.910 1.00 82.00 96 LEU A C 1
ATOM 777 O O . LEU A 1 96 ? 14.039 -5.790 18.001 1.00 82.00 96 LEU A O 1
ATOM 781 N N . GLN A 1 97 ? 11.971 -6.660 17.995 1.00 72.44 97 GLN A N 1
ATOM 782 C CA . GLN A 1 97 ? 12.396 -8.048 18.215 1.00 72.44 97 GLN A CA 1
ATOM 783 C C . GLN A 1 97 ? 12.213 -8.948 16.985 1.00 72.44 97 GLN A C 1
ATOM 785 O O . GLN A 1 97 ? 12.548 -10.128 17.034 1.00 72.44 97 GLN A O 1
ATOM 790 N N . SER A 1 98 ? 11.646 -8.434 15.887 1.00 80.62 98 SER A N 1
ATOM 791 C CA . SER A 1 98 ? 11.269 -9.252 14.730 1.00 80.62 98 SER A CA 1
ATOM 792 C C . SER A 1 98 ? 11.530 -8.540 13.405 1.00 80.62 98 SER A C 1
ATOM 794 O O . SER A 1 98 ? 10.867 -7.556 13.081 1.00 80.62 98 SER A O 1
ATOM 796 N N . GLU A 1 99 ? 12.430 -9.098 12.592 1.00 82.31 99 GLU A N 1
ATOM 797 C CA . GLU A 1 99 ? 12.651 -8.663 11.203 1.00 82.31 99 GLU A CA 1
ATOM 798 C C . GLU A 1 99 ? 11.372 -8.773 10.360 1.00 82.31 99 GLU A C 1
ATOM 800 O O . GLU A 1 99 ? 11.105 -7.929 9.508 1.00 82.31 99 GLU A O 1
ATOM 805 N N . ASN A 1 100 ? 10.525 -9.769 10.647 1.00 84.00 100 ASN A N 1
ATOM 806 C CA . ASN A 1 100 ? 9.237 -9.918 9.977 1.00 84.00 100 ASN A CA 1
ATOM 807 C C . ASN A 1 100 ? 8.298 -8.743 10.283 1.00 84.00 100 ASN A C 1
ATOM 809 O O . ASN A 1 100 ? 7.650 -8.229 9.377 1.00 84.00 100 ASN A O 1
ATOM 813 N N . ALA A 1 101 ? 8.243 -8.276 11.536 1.00 85.62 101 ALA A N 1
ATOM 814 C CA . ALA A 1 101 ? 7.437 -7.104 11.879 1.00 85.62 101 ALA A CA 1
ATOM 815 C C . ALA A 1 101 ? 7.914 -5.855 11.126 1.00 85.62 101 ALA A C 1
ATOM 817 O O . ALA A 1 101 ? 7.078 -5.097 10.645 1.00 85.62 101 ALA A O 1
ATOM 818 N N . LEU A 1 102 ? 9.234 -5.691 10.974 1.00 88.31 102 LEU A N 1
ATOM 819 C CA . LEU A 1 102 ? 9.847 -4.594 10.223 1.00 88.31 102 LEU A CA 1
ATOM 820 C C . LEU A 1 102 ? 9.517 -4.645 8.722 1.00 88.31 102 LEU A C 1
ATOM 822 O O . LEU A 1 102 ? 9.244 -3.608 8.117 1.00 88.31 102 LEU A O 1
ATOM 826 N N . ALA A 1 103 ? 9.541 -5.835 8.118 1.00 85.75 103 ALA A N 1
ATOM 827 C CA . ALA A 1 103 ? 9.193 -6.023 6.710 1.00 85.75 103 ALA A CA 1
ATOM 828 C C . ALA A 1 103 ? 7.698 -5.793 6.461 1.00 85.75 103 ALA A C 1
ATOM 830 O O . ALA A 1 103 ? 7.320 -5.068 5.541 1.00 85.75 103 ALA A O 1
ATOM 831 N N . VAL A 1 104 ? 6.841 -6.356 7.316 1.00 86.94 104 VAL A N 1
ATOM 832 C CA . VAL A 1 104 ? 5.387 -6.180 7.221 1.00 86.94 104 VAL A CA 1
ATOM 833 C C . VAL A 1 104 ? 5.003 -4.714 7.409 1.00 86.94 104 VAL A C 1
ATOM 835 O O . VAL A 1 104 ? 4.190 -4.202 6.643 1.00 86.94 104 VAL A O 1
ATOM 838 N N . SER A 1 105 ? 5.591 -4.009 8.379 1.00 91.12 105 SER A N 1
ATOM 839 C CA . SER A 1 105 ? 5.289 -2.592 8.595 1.00 91.12 105 SER A CA 1
ATOM 840 C C . SER A 1 105 ? 5.726 -1.717 7.415 1.00 91.12 105 SER A C 1
ATOM 842 O O . SER A 1 105 ? 5.020 -0.769 7.079 1.00 91.12 105 SER A O 1
ATOM 844 N N . TYR A 1 106 ? 6.812 -2.063 6.716 1.00 90.75 106 TYR A N 1
ATOM 845 C CA . TYR A 1 106 ? 7.216 -1.370 5.490 1.00 90.75 106 TYR A CA 1
ATOM 846 C C . TYR A 1 106 ? 6.180 -1.527 4.368 1.00 90.75 106 TYR A C 1
ATOM 848 O O . TYR A 1 106 ? 5.724 -0.535 3.798 1.00 90.75 106 TYR A O 1
ATOM 856 N N . VAL A 1 107 ? 5.739 -2.760 4.095 1.00 88.94 107 VAL A N 1
ATOM 857 C CA . VAL A 1 107 ? 4.702 -3.037 3.083 1.00 88.94 107 VAL A CA 1
ATOM 858 C C . VAL A 1 107 ? 3.391 -2.329 3.433 1.00 88.94 107 VAL A C 1
ATOM 860 O O . VAL A 1 107 ? 2.758 -1.719 2.573 1.00 88.94 107 VAL A O 1
ATOM 863 N N . ILE A 1 108 ? 3.005 -2.345 4.708 1.00 90.94 108 ILE A N 1
ATOM 864 C CA . ILE A 1 108 ? 1.801 -1.666 5.197 1.00 90.94 108 ILE A CA 1
ATOM 865 C C . ILE A 1 108 ? 1.908 -0.145 5.036 1.00 90.94 108 ILE A C 1
ATOM 867 O O . ILE A 1 108 ? 0.925 0.492 4.648 1.00 90.94 108 ILE A O 1
ATOM 871 N N . ALA A 1 109 ? 3.088 0.443 5.252 1.00 93.12 109 ALA A N 1
ATOM 872 C CA . ALA A 1 109 ? 3.319 1.861 4.990 1.00 93.12 109 ALA A CA 1
ATOM 873 C C . ALA A 1 109 ? 3.168 2.203 3.496 1.00 93.12 109 ALA A C 1
ATOM 875 O O . ALA A 1 109 ? 2.592 3.243 3.177 1.00 93.12 109 ALA A O 1
ATOM 876 N N . ILE A 1 110 ? 3.612 1.325 2.584 1.00 92.06 110 ILE A N 1
ATOM 877 C CA . ILE A 1 110 ? 3.390 1.480 1.134 1.00 92.06 110 ILE A CA 1
ATOM 878 C C . ILE A 1 110 ? 1.892 1.429 0.815 1.00 92.06 110 ILE A C 1
ATOM 880 O O . ILE A 1 110 ? 1.374 2.337 0.163 1.00 92.06 110 ILE A O 1
ATOM 884 N N . GLN A 1 111 ? 1.197 0.399 1.306 1.00 90.31 111 GLN A N 1
ATOM 885 C CA . GLN A 1 111 ? -0.232 0.161 1.066 1.00 90.31 111 GLN A CA 1
ATOM 886 C C . GLN A 1 111 ? -1.126 1.309 1.540 1.00 90.31 111 GLN A C 1
ATOM 888 O O . GLN A 1 111 ? -2.161 1.584 0.930 1.00 90.31 111 GLN A O 1
ATOM 893 N N . ASN A 1 112 ? -0.719 1.985 2.613 1.00 89.44 112 ASN A N 1
ATOM 894 C CA . ASN A 1 112 ? -1.473 3.071 3.231 1.00 89.44 112 ASN A CA 1
ATOM 895 C C . ASN A 1 112 ? -0.885 4.463 2.944 1.00 89.44 112 ASN A C 1
ATOM 897 O O . ASN A 1 112 ? -1.278 5.431 3.597 1.00 89.44 112 ASN A O 1
ATOM 901 N N . GLU A 1 113 ? 0.051 4.567 1.993 1.00 94.06 113 GLU A N 1
ATOM 902 C CA . GLU A 1 113 ? 0.688 5.819 1.550 1.00 94.06 113 GLU A CA 1
ATOM 903 C C . GLU A 1 113 ? 1.293 6.659 2.686 1.00 94.06 113 GLU A C 1
ATOM 905 O O . GLU A 1 113 ? 1.303 7.893 2.663 1.00 94.06 113 GLU A O 1
ATOM 910 N N . LYS A 1 114 ? 1.847 5.992 3.704 1.00 94.81 114 LYS A N 1
ATOM 911 C CA . LYS A 1 114 ? 2.480 6.648 4.855 1.00 94.81 114 LYS A CA 1
ATOM 912 C C . LYS A 1 114 ? 3.911 7.057 4.531 1.00 94.81 114 LYS A C 1
ATOM 914 O O . LYS A 1 114 ? 4.883 6.493 5.030 1.00 94.81 114 LYS A O 1
ATOM 919 N N . THR A 1 115 ? 4.047 8.077 3.687 1.00 94.06 115 THR A N 1
ATOM 920 C CA . THR A 1 115 ? 5.346 8.592 3.219 1.00 94.06 115 THR A CA 1
ATOM 921 C C . THR A 1 115 ? 6.258 9.078 4.343 1.00 94.06 115 THR A C 1
ATOM 923 O O . THR A 1 115 ? 7.473 8.988 4.211 1.00 94.06 115 THR A O 1
ATOM 926 N N . ASN A 1 116 ? 5.716 9.538 5.473 1.00 95.44 116 ASN A N 1
ATOM 927 C CA . ASN A 1 116 ? 6.499 9.893 6.659 1.00 95.44 116 ASN A CA 1
ATOM 928 C C . ASN A 1 116 ? 7.194 8.672 7.291 1.00 95.44 116 ASN A C 1
ATOM 930 O O . ASN A 1 116 ? 8.347 8.773 7.713 1.00 95.44 116 ASN A O 1
ATOM 934 N N . ILE A 1 117 ? 6.515 7.523 7.319 1.00 96.12 117 ILE A N 1
ATOM 935 C CA . ILE A 1 117 ? 7.083 6.247 7.760 1.00 96.12 117 ILE A CA 1
ATOM 936 C C . ILE A 1 117 ? 8.107 5.761 6.732 1.00 96.12 117 ILE A C 1
ATOM 938 O O . ILE A 1 117 ? 9.240 5.470 7.106 1.00 96.12 117 ILE A O 1
ATOM 942 N N . LEU A 1 118 ? 7.777 5.770 5.434 1.00 93.75 118 LEU A N 1
ATOM 943 C CA . LEU A 1 118 ? 8.729 5.405 4.372 1.00 93.75 118 LEU A CA 1
ATOM 944 C C . LEU A 1 118 ? 9.993 6.279 4.420 1.00 93.75 118 LEU A C 1
ATOM 946 O O . LEU A 1 118 ? 11.108 5.767 4.366 1.00 93.75 118 LEU A O 1
ATOM 950 N N . GLN A 1 119 ? 9.853 7.590 4.616 1.00 94.56 119 GLN A N 1
ATOM 951 C CA . GLN A 1 119 ? 10.982 8.505 4.779 1.00 94.56 119 GLN A CA 1
ATOM 952 C C . GLN A 1 119 ? 11.856 8.144 5.980 1.00 94.56 119 GLN A C 1
ATOM 954 O O . GLN A 1 119 ? 13.078 8.246 5.878 1.00 94.56 119 GLN A O 1
ATOM 959 N N . PHE A 1 120 ? 11.271 7.671 7.081 1.00 94.62 120 PHE A N 1
ATOM 960 C CA . PHE A 1 120 ? 12.045 7.173 8.213 1.00 94.62 120 PHE A CA 1
ATOM 961 C C . PHE A 1 120 ? 12.889 5.942 7.843 1.00 94.62 120 PHE A C 1
ATOM 963 O O . PHE A 1 120 ? 14.060 5.899 8.225 1.00 94.62 120 PHE A O 1
ATOM 970 N N . TYR A 1 121 ? 12.354 4.998 7.057 1.00 91.69 121 TYR A N 1
ATOM 971 C CA . TYR A 1 121 ? 13.125 3.847 6.562 1.00 91.69 121 TYR A CA 1
ATOM 972 C C . TYR A 1 121 ? 14.358 4.274 5.762 1.00 91.69 121 TYR A C 1
ATOM 974 O O . TYR A 1 121 ? 15.462 3.813 6.056 1.00 91.69 121 TYR A O 1
ATOM 982 N N . TYR A 1 122 ? 14.191 5.182 4.795 1.00 89.19 122 TYR A N 1
ATOM 983 C CA . TYR A 1 122 ? 15.304 5.637 3.953 1.00 89.19 122 TYR A CA 1
ATOM 984 C C . TYR A 1 122 ? 16.327 6.461 4.731 1.00 89.19 122 TYR A C 1
ATOM 986 O O . TYR A 1 122 ? 17.523 6.228 4.585 1.00 89.19 122 TYR A O 1
ATOM 994 N N . THR A 1 123 ? 15.887 7.400 5.578 1.00 90.81 123 THR A N 1
ATOM 995 C CA . THR A 1 123 ? 16.810 8.242 6.361 1.00 90.81 123 THR A CA 1
ATOM 996 C C . THR A 1 123 ? 17.707 7.411 7.277 1.00 90.81 123 THR A C 1
ATOM 998 O O . THR A 1 123 ? 18.858 7.776 7.488 1.00 90.81 123 THR A O 1
ATOM 1001 N N . ASN A 1 124 ? 17.197 6.300 7.811 1.00 89.44 124 ASN A N 1
ATOM 1002 C CA . ASN A 1 124 ? 17.932 5.458 8.756 1.00 89.44 124 ASN A CA 1
ATOM 1003 C C . ASN A 1 124 ? 18.568 4.222 8.103 1.00 89.44 124 ASN A C 1
ATOM 1005 O O . ASN A 1 124 ? 19.036 3.339 8.815 1.00 89.44 124 ASN A O 1
ATOM 1009 N N . GLY A 1 125 ? 18.567 4.123 6.768 1.00 84.75 125 GLY A N 1
ATOM 1010 C CA . GLY A 1 125 ? 19.172 2.994 6.058 1.00 84.75 125 GLY A CA 1
ATOM 1011 C C . GLY A 1 125 ? 18.549 1.635 6.394 1.00 84.75 125 GLY A C 1
ATOM 1012 O O . GLY A 1 125 ? 19.177 0.607 6.172 1.00 84.75 125 GLY A O 1
ATOM 1013 N N . LEU A 1 126 ? 17.313 1.611 6.904 1.00 83.12 126 LEU A N 1
ATOM 1014 C CA . LEU A 1 126 ? 16.619 0.385 7.323 1.00 83.12 126 LEU A CA 1
ATOM 1015 C C . LEU A 1 126 ? 16.207 -0.487 6.136 1.00 83.12 126 LEU A C 1
ATOM 1017 O O . LEU A 1 126 ? 15.704 -1.586 6.313 1.00 83.12 126 LEU A O 1
ATOM 1021 N N . PHE A 1 127 ? 16.390 0.014 4.919 1.00 72.50 127 PHE A N 1
ATOM 1022 C CA . PHE A 1 127 ? 16.066 -0.699 3.702 1.00 72.50 127 PHE A CA 1
ATOM 1023 C C . PHE A 1 127 ? 17.015 -1.873 3.430 1.00 72.50 127 PHE A C 1
ATOM 1025 O O . PHE A 1 127 ? 16.572 -2.941 3.029 1.00 72.50 127 PHE A O 1
ATOM 1032 N N . SER A 1 128 ? 1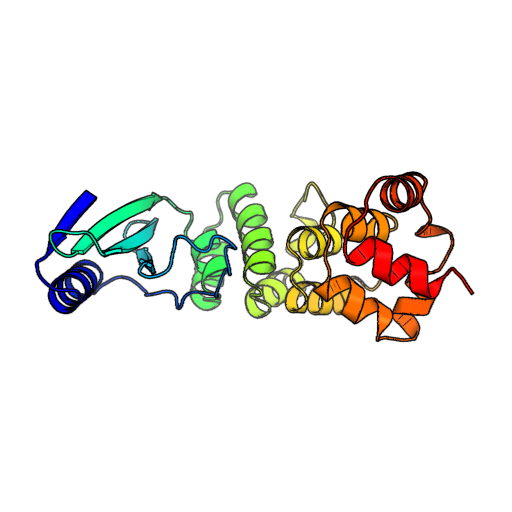8.314 -1.710 3.696 1.00 66.75 128 SER A N 1
ATOM 1033 C CA . SER A 1 128 ? 19.319 -2.746 3.414 1.00 66.75 128 SER A CA 1
ATOM 1034 C C . SER A 1 128 ? 19.185 -3.976 4.315 1.00 66.75 128 SER A C 1
ATOM 1036 O O . SER A 1 128 ? 19.618 -5.065 3.939 1.00 66.75 128 SER A O 1
ATOM 1038 N N . SER A 1 129 ? 18.579 -3.816 5.495 1.00 63.94 129 SER A N 1
ATOM 1039 C CA . SER A 1 129 ? 18.276 -4.909 6.422 1.00 63.94 129 SER A CA 1
ATOM 1040 C C . SER A 1 129 ? 16.967 -5.620 6.092 1.00 63.94 129 SER A C 1
ATOM 1042 O O . SER A 1 129 ? 16.769 -6.764 6.505 1.00 63.94 129 SER A O 1
ATOM 1044 N N . LEU A 1 130 ? 16.086 -4.990 5.311 1.00 70.19 130 LEU A N 1
ATOM 1045 C CA . LEU A 1 130 ? 14.926 -5.660 4.760 1.00 70.19 130 LEU A CA 1
ATOM 1046 C C . LEU A 1 130 ? 15.401 -6.551 3.612 1.00 70.19 130 LEU A C 1
ATOM 1048 O O . LEU A 1 130 ? 15.525 -6.115 2.470 1.00 70.19 130 LEU A O 1
ATOM 1052 N N . LYS A 1 131 ? 15.622 -7.838 3.896 1.00 62.53 131 LYS A N 1
ATOM 1053 C CA . LYS A 1 131 ? 15.611 -8.875 2.855 1.00 62.53 131 LYS A CA 1
ATOM 1054 C C . LYS A 1 131 ? 14.182 -8.996 2.318 1.00 62.53 131 LYS A C 1
ATOM 1056 O O . LYS A 1 131 ? 13.487 -9.971 2.595 1.00 62.53 131 LYS A O 1
ATOM 1061 N N . LEU A 1 132 ? 13.698 -7.961 1.634 1.00 60.25 132 LEU A N 1
ATOM 1062 C CA . LEU A 1 132 ? 12.413 -8.011 0.965 1.00 60.25 132 LEU A CA 1
ATOM 1063 C C . LEU A 1 132 ? 12.490 -9.104 -0.093 1.00 60.25 132 LEU A C 1
ATOM 1065 O O . LEU A 1 132 ? 13.479 -9.232 -0.812 1.00 60.25 132 LEU A O 1
ATOM 1069 N N . PHE A 1 133 ? 11.418 -9.877 -0.209 1.00 56.25 133 PHE A N 1
ATOM 1070 C CA . PHE A 1 133 ? 11.274 -10.823 -1.310 1.00 56.25 133 PHE A CA 1
ATOM 1071 C C . PHE A 1 133 ? 11.124 -10.112 -2.668 1.00 56.25 133 PHE A C 1
ATOM 1073 O O . PHE A 1 133 ? 11.273 -10.767 -3.697 1.00 56.25 133 PHE A O 1
ATOM 1080 N N . ARG A 1 134 ? 10.822 -8.801 -2.687 1.00 69.00 134 ARG A N 1
ATOM 1081 C CA . ARG A 1 134 ? 10.604 -7.991 -3.895 1.00 69.00 134 ARG A CA 1
ATOM 1082 C C . ARG A 1 134 ? 11.040 -6.540 -3.714 1.00 69.00 134 ARG A C 1
ATOM 1084 O O . ARG A 1 134 ? 11.039 -6.005 -2.611 1.00 69.00 134 ARG A O 1
ATOM 1091 N N . ASP A 1 135 ? 11.372 -5.926 -4.838 1.00 84.75 135 ASP A N 1
ATOM 1092 C CA . ASP A 1 135 ? 11.678 -4.507 -4.983 1.00 84.75 135 ASP A CA 1
ATOM 1093 C C . ASP A 1 135 ? 10.504 -3.607 -4.495 1.00 84.75 135 ASP A C 1
ATOM 1095 O O . ASP A 1 135 ? 9.329 -3.945 -4.711 1.00 84.75 135 ASP A O 1
ATOM 1099 N N . PRO A 1 136 ? 10.759 -2.479 -3.804 1.00 86.31 136 PRO A N 1
ATOM 1100 C CA . PRO A 1 136 ? 9.707 -1.611 -3.266 1.00 86.31 136 PRO A CA 1
ATOM 1101 C C . PRO A 1 136 ? 8.846 -0.936 -4.315 1.00 86.31 136 PRO A C 1
ATOM 1103 O O . PRO A 1 136 ? 7.644 -0.766 -4.090 1.00 86.31 136 PRO A O 1
ATOM 1106 N N . LEU A 1 137 ? 9.427 -0.560 -5.456 1.00 90.88 137 LEU A N 1
ATOM 1107 C CA . LEU A 1 137 ? 8.665 0.001 -6.565 1.00 90.88 137 LEU A CA 1
ATOM 1108 C C . LEU A 1 137 ? 7.678 -1.036 -7.090 1.00 90.88 137 LEU A C 1
ATOM 1110 O O . LEU A 1 137 ? 6.519 -0.697 -7.331 1.00 90.88 137 LEU A O 1
ATOM 1114 N N . ILE A 1 138 ? 8.094 -2.303 -7.177 1.00 91.44 138 ILE A N 1
ATOM 1115 C CA . ILE A 1 138 ? 7.191 -3.410 -7.524 1.00 91.44 138 ILE A CA 1
ATOM 1116 C C . ILE A 1 138 ? 6.085 -3.565 -6.480 1.00 91.44 138 ILE A C 1
ATOM 1118 O O . ILE A 1 138 ? 4.918 -3.677 -6.847 1.00 91.44 138 ILE A O 1
ATOM 1122 N N . THR A 1 139 ? 6.414 -3.478 -5.191 1.00 90.12 139 THR A N 1
ATOM 1123 C CA . THR A 1 139 ? 5.403 -3.537 -4.123 1.00 90.12 139 THR A CA 1
ATOM 1124 C C . THR A 1 139 ? 4.368 -2.417 -4.273 1.00 90.12 139 THR A C 1
ATOM 1126 O O . THR A 1 139 ? 3.171 -2.675 -4.185 1.00 90.12 139 THR A O 1
ATOM 1129 N N . ALA A 1 140 ? 4.792 -1.178 -4.544 1.00 92.94 140 ALA A N 1
ATOM 1130 C CA . ALA A 1 140 ? 3.874 -0.054 -4.746 1.00 92.94 140 ALA A CA 1
ATOM 1131 C C . ALA A 1 140 ? 2.999 -0.205 -6.002 1.00 92.94 140 ALA A C 1
ATOM 1133 O O . ALA A 1 140 ? 1.842 0.218 -5.992 1.00 92.94 140 ALA A O 1
ATOM 1134 N N . VAL A 1 141 ? 3.528 -0.829 -7.059 1.00 94.38 141 VAL A N 1
ATOM 1135 C CA . VAL A 1 141 ? 2.783 -1.162 -8.282 1.00 94.38 141 VAL A CA 1
ATOM 1136 C C . VAL A 1 141 ? 1.713 -2.206 -7.998 1.00 94.38 141 VAL A C 1
ATOM 1138 O O . VAL A 1 141 ? 0.563 -1.997 -8.368 1.00 94.38 141 VAL A O 1
ATOM 1141 N N . GLU A 1 142 ? 2.047 -3.299 -7.311 1.00 91.31 142 GLU A N 1
ATOM 1142 C CA . GLU A 1 142 ? 1.103 -4.386 -7.006 1.00 91.31 142 GLU A CA 1
ATOM 1143 C C . GLU A 1 142 ? -0.159 -3.902 -6.286 1.00 91.31 142 GLU A C 1
ATOM 1145 O O . GLU A 1 142 ? -1.243 -4.437 -6.505 1.00 91.31 142 GLU A O 1
ATOM 1150 N N . VAL A 1 143 ? -0.028 -2.863 -5.459 1.00 90.94 143 VAL A N 1
ATOM 1151 C CA . VAL A 1 143 ? -1.143 -2.278 -4.700 1.00 90.94 143 VAL A CA 1
ATOM 1152 C C . VAL A 1 143 ? -1.674 -0.961 -5.286 1.00 90.94 143 VAL A C 1
ATOM 1154 O O . VAL A 1 143 ? -2.521 -0.322 -4.662 1.00 90.94 143 VAL A O 1
ATOM 1157 N N . ASP A 1 144 ? -1.177 -0.561 -6.461 1.00 94.44 144 ASP A N 1
ATOM 1158 C CA . ASP A 1 144 ? -1.494 0.672 -7.202 1.00 94.44 144 ASP A CA 1
ATOM 1159 C C . ASP A 1 144 ? -1.476 1.948 -6.332 1.00 94.44 144 ASP A C 1
ATOM 1161 O O . ASP A 1 144 ? -2.394 2.770 -6.353 1.00 94.44 144 ASP A O 1
ATOM 1165 N N . LYS A 1 145 ? -0.427 2.109 -5.512 1.00 94.44 145 LYS A N 1
ATOM 1166 C CA . LYS A 1 145 ? -0.265 3.250 -4.589 1.00 94.44 145 LYS A CA 1
ATOM 1167 C C . LYS A 1 145 ? 0.673 4.302 -5.160 1.00 94.44 145 LYS A C 1
ATOM 1169 O O . LYS A 1 145 ? 1.888 4.257 -4.954 1.00 94.44 145 LYS A O 1
ATOM 1174 N N . LEU A 1 146 ? 0.090 5.263 -5.875 1.00 95.00 146 LEU A N 1
ATOM 1175 C CA . LEU A 1 146 ? 0.812 6.292 -6.619 1.00 95.00 146 LEU A CA 1
ATOM 1176 C C . LEU A 1 146 ? 1.720 7.163 -5.738 1.00 95.00 146 LEU A C 1
ATOM 1178 O O . LEU A 1 146 ? 2.861 7.416 -6.123 1.00 95.00 146 LEU A O 1
ATOM 1182 N N . ILE A 1 147 ? 1.257 7.620 -4.570 1.00 95.88 147 ILE A N 1
ATOM 1183 C CA . ILE A 1 147 ? 2.053 8.524 -3.724 1.00 95.88 147 ILE A CA 1
ATOM 1184 C C . ILE A 1 147 ? 3.289 7.785 -3.199 1.00 95.88 147 ILE A C 1
ATOM 1186 O O . ILE A 1 147 ? 4.400 8.323 -3.231 1.00 95.88 147 ILE A O 1
ATOM 1190 N N . SER A 1 148 ? 3.111 6.532 -2.771 1.00 94.38 148 SER A N 1
ATOM 1191 C CA . SER A 1 148 ? 4.220 5.657 -2.379 1.00 94.38 148 SER A CA 1
ATOM 1192 C C . SER A 1 148 ? 5.177 5.428 -3.548 1.00 94.38 148 SER A C 1
ATOM 1194 O O . SER A 1 148 ? 6.376 5.632 -3.390 1.00 94.38 148 SER A O 1
ATOM 1196 N N . PHE A 1 149 ? 4.665 5.083 -4.733 1.00 95.25 149 PHE A N 1
ATOM 1197 C CA . PHE A 1 149 ? 5.483 4.867 -5.930 1.00 95.25 149 PHE A CA 1
ATOM 1198 C C . PHE A 1 149 ? 6.337 6.097 -6.278 1.00 95.25 149 PHE A C 1
ATOM 1200 O O . PHE A 1 149 ? 7.549 5.985 -6.440 1.00 95.25 149 PHE A O 1
ATOM 1207 N N . GLN A 1 150 ? 5.735 7.290 -6.316 1.00 95.25 150 GLN A N 1
ATOM 1208 C CA . GLN A 1 150 ? 6.443 8.548 -6.576 1.00 95.25 150 GLN A CA 1
ATOM 1209 C C . GLN A 1 150 ? 7.531 8.830 -5.539 1.00 95.25 150 GLN A C 1
ATOM 1211 O O . GLN A 1 150 ? 8.615 9.303 -5.884 1.00 95.25 150 GLN A O 1
ATOM 1216 N N . PHE A 1 151 ? 7.238 8.569 -4.262 1.00 94.69 151 PHE A N 1
ATOM 1217 C CA . PHE A 1 151 ? 8.209 8.727 -3.189 1.00 94.69 151 PHE A CA 1
ATOM 1218 C C . PHE A 1 151 ? 9.408 7.790 -3.386 1.00 94.69 151 PHE A C 1
ATOM 1220 O O . PHE A 1 151 ? 10.547 8.255 -3.348 1.00 94.69 151 PHE A O 1
ATOM 1227 N N . LEU A 1 152 ? 9.153 6.504 -3.634 1.00 92.12 152 LEU A N 1
ATOM 1228 C CA . LEU A 1 152 ? 10.180 5.474 -3.809 1.00 92.12 152 LEU A CA 1
ATOM 1229 C C . LEU A 1 152 ? 11.032 5.740 -5.054 1.00 92.12 152 LEU A C 1
ATOM 1231 O O . LEU A 1 152 ? 12.257 5.694 -4.981 1.00 92.12 152 LEU A O 1
ATOM 1235 N N . LEU A 1 153 ? 10.412 6.144 -6.165 1.00 92.81 153 LEU A N 1
ATOM 1236 C CA . LEU A 1 153 ? 11.110 6.412 -7.425 1.00 92.81 153 LEU A CA 1
ATOM 1237 C C . LEU A 1 153 ? 12.139 7.541 -7.275 1.00 92.81 153 LEU A C 1
ATOM 1239 O O . LEU A 1 153 ? 13.245 7.466 -7.807 1.00 92.81 153 LEU A O 1
ATOM 1243 N N . ARG A 1 154 ? 11.808 8.566 -6.479 1.00 91.69 154 ARG A N 1
ATOM 1244 C CA . ARG A 1 154 ? 12.731 9.662 -6.143 1.00 91.69 154 ARG A CA 1
ATOM 1245 C C . ARG A 1 154 ? 13.911 9.219 -5.273 1.00 91.69 154 ARG A C 1
ATOM 1247 O O . ARG A 1 154 ? 14.897 9.949 -5.216 1.00 91.69 154 ARG A O 1
ATOM 1254 N N . LYS A 1 155 ? 13.797 8.097 -4.555 1.00 86.94 155 LYS A N 1
ATOM 1255 C CA . LYS A 1 155 ? 14.844 7.567 -3.666 1.00 86.94 155 LYS A CA 1
ATOM 1256 C C . LYS A 1 155 ? 15.711 6.501 -4.333 1.00 86.94 155 LYS A C 1
ATOM 1258 O O . LYS A 1 155 ? 16.906 6.467 -4.068 1.00 86.94 155 LYS A O 1
ATOM 1263 N N . GLU A 1 156 ? 15.124 5.641 -5.161 1.00 75.25 156 GLU A N 1
ATOM 1264 C CA . GLU A 1 156 ? 15.800 4.470 -5.742 1.00 75.25 156 GLU A CA 1
ATOM 1265 C C . GLU A 1 156 ? 16.419 4.739 -7.117 1.00 75.25 156 GLU A C 1
ATOM 1267 O O . GLU A 1 156 ? 17.226 3.947 -7.595 1.00 75.25 156 GLU A O 1
ATOM 1272 N N . HIS A 1 157 ? 16.109 5.888 -7.727 1.00 67.81 157 HIS A N 1
ATOM 1273 C CA . HIS A 1 157 ? 16.708 6.424 -8.958 1.00 67.81 157 HIS A CA 1
ATOM 1274 C C . HIS A 1 157 ? 16.590 5.558 -10.228 1.00 67.81 157 HIS A C 1
ATOM 1276 O O . HIS A 1 157 ? 16.863 6.075 -11.307 1.00 67.81 157 HIS A O 1
ATOM 1282 N N . THR A 1 158 ? 16.182 4.288 -10.142 1.00 82.88 158 THR A N 1
ATOM 1283 C CA . THR A 1 158 ? 16.083 3.372 -11.288 1.00 82.88 158 THR A CA 1
ATOM 1284 C C . THR A 1 158 ? 14.808 2.543 -11.208 1.00 82.88 158 THR A C 1
ATOM 1286 O O . THR A 1 158 ? 14.528 1.934 -10.180 1.00 82.88 158 THR A O 1
ATOM 1289 N N . MET A 1 159 ? 14.047 2.484 -12.303 1.00 89.56 159 MET A N 1
ATOM 1290 C CA . MET A 1 159 ? 12.888 1.594 -12.406 1.00 89.56 159 MET A CA 1
ATOM 1291 C C . MET A 1 159 ? 13.323 0.132 -12.636 1.00 89.56 159 MET A C 1
ATOM 1293 O O . MET A 1 159 ? 14.180 -0.110 -13.493 1.00 89.56 159 MET A O 1
ATOM 1297 N N . PRO A 1 160 ? 12.726 -0.854 -11.937 1.00 90.44 160 PRO A N 1
ATOM 1298 C CA . PRO A 1 160 ? 13.064 -2.267 -12.112 1.00 90.44 160 PRO A CA 1
ATOM 1299 C C . PRO A 1 160 ? 12.595 -2.790 -13.476 1.00 90.44 160 PRO A C 1
ATOM 1301 O O . PRO A 1 160 ? 11.509 -2.447 -13.936 1.00 90.44 160 PRO A O 1
ATOM 1304 N N . GLU A 1 161 ? 13.367 -3.666 -14.123 1.00 90.38 161 GLU A N 1
ATOM 1305 C CA . GLU A 1 161 ? 13.059 -4.175 -15.479 1.00 90.38 161 GLU A CA 1
ATOM 1306 C C . GLU A 1 161 ? 11.674 -4.839 -15.580 1.00 90.38 161 GLU A C 1
ATOM 1308 O O . GLU A 1 161 ? 10.982 -4.741 -16.595 1.00 90.38 161 GLU A O 1
ATOM 1313 N N . GLU A 1 162 ? 11.230 -5.480 -14.499 1.00 91.25 162 GLU A N 1
ATOM 1314 C CA . GLU A 1 162 ? 9.930 -6.148 -14.420 1.00 91.25 162 GLU A CA 1
ATOM 1315 C C . GLU A 1 162 ? 8.753 -5.188 -14.173 1.00 91.25 162 GLU A C 1
ATOM 1317 O O . GLU A 1 162 ? 7.604 -5.636 -14.114 1.00 91.25 162 GLU A O 1
ATOM 1322 N N . LEU A 1 163 ? 8.997 -3.878 -14.040 1.00 93.94 163 LEU A N 1
ATOM 1323 C CA . LEU A 1 163 ? 7.981 -2.880 -13.700 1.00 93.94 163 LEU A CA 1
ATOM 1324 C C . LEU A 1 163 ? 6.776 -2.941 -14.641 1.00 93.94 163 LEU A C 1
ATOM 1326 O O . LEU A 1 163 ? 5.638 -3.050 -14.190 1.00 93.94 163 LEU A O 1
ATOM 1330 N N . LEU A 1 164 ? 7.022 -2.922 -15.953 1.00 95.00 164 LEU A N 1
ATOM 1331 C CA . LEU A 1 164 ? 5.957 -2.896 -16.956 1.00 95.00 164 LEU A CA 1
ATOM 1332 C C . LEU A 1 164 ? 5.090 -4.163 -16.909 1.00 95.00 164 LEU A C 1
ATOM 1334 O O . LEU A 1 164 ? 3.866 -4.095 -17.024 1.00 95.00 164 LEU A O 1
ATOM 1338 N N . ALA A 1 165 ? 5.714 -5.324 -16.692 1.00 95.00 165 ALA A N 1
ATOM 1339 C CA . ALA A 1 165 ? 4.993 -6.583 -16.555 1.00 95.00 165 ALA A CA 1
ATOM 1340 C C . ALA A 1 165 ? 4.108 -6.593 -15.301 1.00 95.00 165 ALA A C 1
ATOM 1342 O O . ALA A 1 165 ? 2.963 -7.043 -15.378 1.00 95.00 165 ALA A O 1
ATOM 1343 N N . ASN A 1 166 ? 4.609 -6.052 -14.186 1.00 95.19 166 ASN A N 1
ATOM 1344 C CA . ASN A 1 166 ? 3.860 -5.927 -12.938 1.00 95.19 166 ASN A CA 1
ATOM 1345 C C . ASN A 1 166 ? 2.702 -4.930 -13.051 1.00 95.19 166 ASN A C 1
ATOM 1347 O O . ASN A 1 166 ? 1.609 -5.238 -12.579 1.00 95.19 166 ASN A O 1
ATOM 1351 N N . ILE A 1 167 ? 2.894 -3.799 -13.737 1.00 96.44 167 ILE A N 1
ATOM 1352 C CA . ILE A 1 167 ? 1.817 -2.843 -14.036 1.00 96.44 167 ILE A CA 1
ATOM 1353 C C . ILE A 1 167 ? 0.696 -3.538 -14.815 1.00 96.44 167 ILE A C 1
ATOM 1355 O O . ILE A 1 167 ? -0.476 -3.436 -14.455 1.00 96.44 167 ILE A O 1
ATOM 1359 N N . PHE A 1 168 ? 1.038 -4.284 -15.871 1.00 95.69 168 PHE A N 1
ATOM 1360 C CA . PHE A 1 168 ? 0.033 -5.003 -16.652 1.00 95.69 168 PHE A CA 1
ATOM 1361 C C . PHE A 1 168 ? -0.638 -6.112 -15.855 1.00 95.69 168 PHE A C 1
ATOM 1363 O O . PHE A 1 168 ? -1.849 -6.274 -15.960 1.00 95.69 168 PHE A O 1
ATOM 1370 N N . HIS A 1 169 ? 0.123 -6.883 -15.080 1.00 94.81 169 HIS A N 1
ATOM 1371 C CA . HIS A 1 169 ? -0.410 -8.007 -14.319 1.00 94.81 169 HIS A CA 1
ATOM 1372 C C . HIS A 1 169 ? -1.410 -7.558 -13.249 1.00 94.81 169 HIS A C 1
ATOM 1374 O O . HIS A 1 169 ? -2.482 -8.148 -13.142 1.00 94.81 169 HIS A O 1
ATOM 1380 N N . ASN A 1 170 ? -1.084 -6.492 -12.514 1.00 94.00 170 ASN A N 1
ATOM 1381 C CA . ASN A 1 170 ? -1.900 -5.982 -11.412 1.00 94.00 170 ASN A CA 1
ATOM 1382 C C . ASN A 1 170 ? -2.915 -4.914 -11.849 1.00 94.00 170 ASN A C 1
ATOM 1384 O O . ASN A 1 170 ? -3.719 -4.465 -11.038 1.00 94.00 170 ASN A O 1
ATOM 1388 N N . ASN A 1 171 ? -2.908 -4.527 -13.130 1.00 96.25 171 ASN A N 1
ATOM 1389 C CA . ASN A 1 171 ? -3.720 -3.435 -13.668 1.00 96.25 171 ASN A CA 1
ATOM 1390 C C . ASN A 1 171 ? -3.542 -2.126 -12.869 1.00 96.25 171 ASN A C 1
ATOM 1392 O O . ASN A 1 171 ? -4.519 -1.451 -12.544 1.00 96.25 171 ASN A O 1
ATOM 1396 N N . SER A 1 172 ? -2.286 -1.788 -12.564 1.00 96.50 172 SER A N 1
ATOM 1397 C CA . SER A 1 172 ? -1.876 -0.630 -11.758 1.00 96.50 172 SER A CA 1
ATOM 1398 C C . SER A 1 172 ? -2.021 0.679 -12.536 1.00 96.50 172 SER A C 1
ATOM 1400 O O . SER A 1 172 ? -1.052 1.244 -13.059 1.00 96.50 172 SER A O 1
ATOM 1402 N N . LYS A 1 173 ? -3.270 1.114 -12.691 1.00 96.44 173 LYS A N 1
ATOM 1403 C CA . LYS A 1 173 ? -3.654 2.215 -13.570 1.00 96.44 173 LYS A CA 1
ATOM 1404 C C . LYS A 1 173 ? -3.041 3.532 -13.124 1.00 96.44 173 LYS A C 1
ATOM 1406 O O . LYS A 1 173 ? -2.476 4.229 -13.963 1.00 96.44 173 LYS A O 1
ATOM 1411 N N . LEU A 1 174 ? -3.144 3.872 -11.839 1.00 96.06 174 LEU A N 1
ATOM 1412 C CA . LEU A 1 174 ? -2.684 5.170 -11.338 1.00 96.06 174 LEU A CA 1
ATOM 1413 C C . LEU A 1 174 ? -1.179 5.328 -11.552 1.00 96.06 174 LEU A C 1
ATOM 1415 O O . LEU A 1 174 ? -0.707 6.386 -11.977 1.00 96.06 174 LEU A O 1
ATOM 1419 N N . VAL A 1 175 ? -0.427 4.254 -11.304 1.00 96.75 175 VAL A N 1
ATOM 1420 C CA . VAL A 1 175 ? 1.017 4.223 -11.551 1.00 96.75 175 VAL A CA 1
ATOM 1421 C C . VAL A 1 175 ? 1.328 4.358 -13.043 1.00 96.75 175 VAL A C 1
ATOM 1423 O O . VAL A 1 175 ? 2.189 5.159 -13.413 1.00 96.75 175 VAL A O 1
ATOM 1426 N N . LEU A 1 176 ? 0.623 3.630 -13.915 1.00 96.50 176 LEU A N 1
ATOM 1427 C CA . LEU A 1 176 ? 0.848 3.724 -15.358 1.00 96.50 176 LEU A CA 1
ATOM 1428 C C . LEU A 1 176 ? 0.517 5.119 -15.901 1.00 96.50 176 LEU A C 1
ATOM 1430 O O . LEU A 1 176 ? 1.313 5.675 -16.651 1.00 96.50 176 LEU A O 1
ATOM 1434 N N . GLU A 1 177 ? -0.621 5.700 -15.522 1.00 96.44 177 GLU A N 1
ATOM 1435 C CA . GLU A 1 177 ? -1.011 7.059 -15.918 1.00 96.44 177 GLU A CA 1
ATOM 1436 C C . GLU A 1 177 ? 0.058 8.076 -15.531 1.00 96.44 177 GLU A C 1
ATOM 1438 O O . GLU A 1 177 ? 0.452 8.903 -16.352 1.00 96.44 177 GLU A O 1
ATOM 1443 N N . PHE A 1 178 ? 0.572 7.988 -14.305 1.00 96.25 178 PHE A N 1
ATOM 1444 C CA . PHE A 1 178 ? 1.659 8.845 -13.855 1.00 96.25 178 PHE A CA 1
ATOM 1445 C C . PHE A 1 178 ? 2.910 8.709 -14.731 1.00 96.25 178 PHE A C 1
ATOM 1447 O O . PHE A 1 178 ? 3.424 9.722 -15.205 1.00 96.25 178 PHE A O 1
ATOM 1454 N N . ILE A 1 179 ? 3.367 7.480 -14.996 1.00 95.25 179 ILE A N 1
ATOM 1455 C CA . ILE A 1 179 ? 4.551 7.246 -15.835 1.00 95.25 179 ILE A CA 1
ATOM 1456 C C . ILE A 1 179 ? 4.329 7.775 -17.256 1.00 95.25 179 ILE A C 1
ATOM 1458 O O . ILE A 1 179 ? 5.216 8.398 -17.828 1.00 95.25 179 ILE A O 1
ATOM 1462 N N . LEU A 1 180 ? 3.147 7.549 -17.834 1.00 94.06 180 LEU A N 1
ATOM 1463 C CA . LEU A 1 180 ? 2.834 7.961 -19.204 1.00 94.06 180 LEU A CA 1
ATOM 1464 C C . LEU A 1 180 ? 2.654 9.477 -19.364 1.00 94.06 180 LEU A C 1
ATOM 1466 O O . LEU A 1 180 ? 2.837 9.987 -20.473 1.00 94.06 180 LEU A O 1
ATOM 1470 N N . ASN A 1 181 ? 2.297 10.182 -18.290 1.00 94.56 181 ASN A N 1
ATOM 1471 C CA . ASN A 1 181 ? 2.154 11.638 -18.272 1.00 94.56 181 ASN A CA 1
ATOM 1472 C C . ASN A 1 181 ? 3.489 12.371 -18.057 1.00 94.56 181 ASN A C 1
ATOM 1474 O O . ASN A 1 181 ? 3.587 13.554 -18.382 1.00 94.56 181 ASN A O 1
ATOM 1478 N N . ASP A 1 182 ? 4.520 11.690 -17.555 1.00 94.50 182 ASP A N 1
ATOM 1479 C CA . ASP A 1 182 ? 5.875 12.229 -17.448 1.00 94.50 182 ASP A CA 1
ATOM 1480 C C . ASP A 1 182 ? 6.709 11.840 -18.681 1.00 94.50 182 ASP A C 1
ATOM 1482 O O . ASP A 1 182 ? 6.913 10.664 -18.977 1.00 94.50 182 ASP A O 1
ATOM 1486 N N . ALA A 1 183 ? 7.207 12.828 -19.429 1.00 91.19 183 ALA A N 1
ATOM 1487 C CA . ALA A 1 183 ? 7.915 12.577 -20.685 1.00 91.19 183 ALA A CA 1
ATOM 1488 C C . ALA A 1 183 ? 9.214 11.768 -20.510 1.00 91.19 183 ALA A C 1
ATOM 1490 O O . ALA A 1 183 ? 9.554 10.969 -21.388 1.00 91.19 183 ALA A O 1
ATOM 1491 N N . LEU A 1 184 ? 9.932 11.960 -19.397 1.00 91.31 184 LEU A N 1
ATOM 1492 C CA . LEU A 1 184 ? 11.184 11.254 -19.125 1.00 91.31 184 LEU A CA 1
ATOM 1493 C C . LEU A 1 184 ? 10.897 9.808 -18.728 1.00 91.31 184 LEU A C 1
ATOM 1495 O O . LEU A 1 184 ? 11.464 8.894 -19.327 1.00 91.31 184 LEU A O 1
ATOM 1499 N N . LEU A 1 185 ? 9.964 9.599 -17.796 1.00 92.44 185 LEU A N 1
ATOM 1500 C CA . LEU A 1 185 ? 9.596 8.254 -17.349 1.00 92.44 185 LEU A CA 1
ATOM 1501 C C . LEU A 1 185 ? 8.938 7.447 -18.467 1.00 92.44 185 LEU A C 1
ATOM 1503 O O . LEU A 1 185 ? 9.228 6.264 -18.626 1.00 92.44 185 LEU A O 1
ATOM 1507 N N . LYS A 1 186 ? 8.100 8.081 -19.292 1.00 92.56 186 LYS A N 1
ATOM 1508 C CA . LYS A 1 186 ? 7.532 7.453 -20.486 1.00 92.56 186 LYS A CA 1
ATOM 1509 C C . LYS A 1 186 ? 8.620 7.002 -21.454 1.00 92.56 186 LYS A C 1
ATOM 1511 O O . LYS A 1 186 ? 8.564 5.877 -21.941 1.00 92.56 186 LYS A O 1
ATOM 1516 N N . SER A 1 187 ? 9.586 7.873 -21.754 1.00 90.81 187 SER A N 1
ATOM 1517 C CA . SER A 1 187 ? 10.712 7.536 -22.632 1.00 90.81 187 SER A CA 1
ATOM 1518 C C . SER A 1 187 ? 11.509 6.354 -22.076 1.00 90.81 187 SER A C 1
ATOM 1520 O O . SER A 1 187 ? 11.832 5.422 -22.810 1.00 90.81 187 SER A O 1
ATOM 1522 N N . GLU A 1 188 ? 11.753 6.348 -20.763 1.00 90.06 188 GLU A N 1
ATOM 1523 C CA . GLU A 1 188 ? 12.420 5.251 -20.067 1.00 90.06 188 GLU A CA 1
ATOM 1524 C C . GLU A 1 188 ? 11.622 3.940 -20.160 1.00 90.06 188 GLU A C 1
ATOM 1526 O O . GLU A 1 188 ? 12.175 2.929 -20.589 1.00 90.06 188 GLU A O 1
ATOM 1531 N N . LEU A 1 189 ? 10.322 3.956 -19.844 1.00 89.31 189 LEU A N 1
ATOM 1532 C CA . LEU A 1 189 ? 9.439 2.781 -19.861 1.00 89.31 189 LEU A CA 1
ATOM 1533 C C . LEU A 1 189 ? 9.311 2.141 -21.257 1.00 89.31 189 LEU A C 1
ATOM 1535 O O . LEU A 1 189 ? 9.036 0.947 -21.372 1.00 89.31 189 LEU A O 1
ATOM 1539 N N . LEU A 1 190 ? 9.481 2.922 -22.328 1.00 87.88 190 LEU A N 1
ATOM 1540 C CA . LEU A 1 190 ? 9.419 2.438 -23.712 1.00 87.88 190 LEU A CA 1
ATOM 1541 C C . LEU A 1 190 ? 10.713 1.754 -24.185 1.00 87.88 190 LEU A C 1
ATOM 1543 O O . LEU A 1 190 ? 10.713 1.171 -25.269 1.00 87.88 190 LEU A O 1
ATOM 1547 N N . GLN A 1 191 ? 11.793 1.790 -23.401 1.00 88.31 191 GLN A N 1
ATOM 1548 C CA . GLN A 1 191 ? 13.043 1.106 -23.740 1.00 88.31 191 GLN A CA 1
ATOM 1549 C C . GLN A 1 191 ? 12.888 -0.422 -23.746 1.00 88.31 191 GLN A C 1
ATOM 1551 O O . GLN A 1 191 ? 12.134 -1.000 -22.960 1.00 88.31 191 GLN A O 1
ATOM 1556 N N . ASP A 1 192 ? 13.698 -1.093 -24.570 1.00 82.94 192 ASP A N 1
ATOM 1557 C CA . ASP A 1 192 ? 13.657 -2.550 -24.759 1.00 82.94 192 ASP A CA 1
ATOM 1558 C C . ASP A 1 192 ? 13.834 -3.354 -23.466 1.00 82.94 192 ASP A C 1
ATOM 1560 O O . ASP A 1 192 ? 13.260 -4.437 -23.339 1.00 82.94 192 ASP A O 1
ATOM 1564 N N . ARG A 1 193 ? 14.568 -2.822 -22.478 1.00 83.69 193 ARG A N 1
ATOM 1565 C CA . ARG A 1 193 ? 14.774 -3.495 -21.184 1.00 83.69 193 ARG A CA 1
ATOM 1566 C C . ARG A 1 193 ? 13.470 -3.771 -20.428 1.00 83.69 193 ARG A C 1
ATOM 1568 O O . ARG A 1 193 ? 13.381 -4.770 -19.726 1.00 83.69 193 ARG A O 1
ATOM 1575 N N . PHE A 1 194 ? 12.435 -2.953 -20.624 1.00 81.88 194 PHE A N 1
ATOM 1576 C CA . PHE A 1 194 ? 11.117 -3.173 -20.016 1.00 81.88 194 PHE A CA 1
ATOM 1577 C C . PHE A 1 194 ? 10.204 -4.062 -20.877 1.00 81.88 194 PHE A C 1
ATOM 1579 O O . PHE A 1 194 ? 9.191 -4.573 -20.396 1.00 81.88 194 PHE A O 1
ATOM 1586 N N . GLN A 1 195 ? 10.575 -4.324 -22.137 1.00 85.06 195 GLN A N 1
ATOM 1587 C CA . GLN A 1 195 ? 9.857 -5.192 -23.082 1.00 85.06 195 GLN A CA 1
ATOM 1588 C C . GLN A 1 195 ? 10.208 -6.672 -22.885 1.00 85.06 195 GLN A C 1
ATOM 1590 O O . GLN A 1 195 ? 10.449 -7.427 -23.841 1.00 85.06 195 GLN A O 1
ATOM 1595 N N . THR A 1 196 ? 10.238 -7.096 -21.623 1.00 90.31 196 THR A N 1
ATOM 1596 C CA . THR A 1 196 ? 10.583 -8.461 -21.231 1.00 90.31 196 THR A CA 1
ATOM 1597 C C . THR A 1 196 ? 9.619 -9.474 -21.851 1.00 90.31 196 THR A C 1
ATOM 1599 O O . THR A 1 196 ? 8.486 -9.162 -22.237 1.00 90.31 196 THR A O 1
ATOM 1602 N N . SER A 1 197 ? 10.040 -10.742 -21.922 1.00 91.56 197 SER A N 1
ATOM 1603 C CA . SER A 1 197 ? 9.152 -11.818 -22.390 1.00 91.56 197 SER A CA 1
ATOM 1604 C C . SER A 1 197 ? 7.857 -11.884 -21.571 1.00 91.56 197 SER A C 1
ATOM 1606 O O . SER A 1 197 ? 6.803 -12.229 -22.104 1.00 91.56 197 SER A O 1
ATOM 1608 N N . TRP A 1 198 ? 7.918 -11.523 -20.286 1.00 94.62 198 TRP A N 1
ATOM 1609 C CA . TRP A 1 198 ? 6.759 -11.481 -19.412 1.00 94.62 198 TRP A CA 1
ATOM 1610 C C . TRP A 1 198 ? 5.840 -10.300 -19.723 1.00 94.62 198 TRP A C 1
ATOM 1612 O O . TRP A 1 198 ? 4.649 -10.531 -19.931 1.00 94.62 198 TRP A O 1
ATOM 1622 N N . ALA A 1 199 ? 6.379 -9.085 -19.872 1.00 92.69 199 ALA A N 1
ATOM 1623 C CA . ALA A 1 199 ? 5.596 -7.913 -20.266 1.00 92.69 199 ALA A CA 1
ATOM 1624 C C . ALA A 1 199 ? 4.862 -8.151 -21.596 1.00 92.69 199 ALA A C 1
ATOM 1626 O O . ALA A 1 199 ? 3.657 -7.917 -21.691 1.00 92.69 199 ALA A O 1
ATOM 1627 N N . LYS A 1 200 ? 5.548 -8.736 -22.589 1.00 92.31 200 LYS A N 1
ATOM 1628 C CA . LYS A 1 200 ? 4.954 -9.125 -23.881 1.00 92.31 200 LYS A CA 1
ATOM 1629 C C . LYS A 1 200 ? 3.813 -10.132 -23.722 1.00 92.31 200 LYS A C 1
ATOM 1631 O O . LYS A 1 200 ? 2.758 -9.967 -24.332 1.00 92.31 200 LYS A O 1
ATOM 1636 N N . ARG A 1 201 ? 3.985 -11.163 -22.883 1.00 92.62 201 ARG A N 1
ATOM 1637 C CA . ARG A 1 201 ? 2.910 -12.130 -22.587 1.00 92.62 201 ARG A CA 1
ATOM 1638 C C . ARG A 1 201 ? 1.711 -11.458 -21.925 1.00 92.62 201 ARG A C 1
ATOM 1640 O O . ARG A 1 201 ? 0.590 -11.758 -22.323 1.00 92.62 201 ARG A O 1
ATOM 1647 N N . CYS A 1 202 ? 1.936 -10.572 -20.955 1.00 92.50 202 CYS A N 1
ATOM 1648 C CA . CYS A 1 202 ? 0.869 -9.800 -20.320 1.00 92.50 202 CYS A CA 1
ATOM 1649 C C . CYS A 1 202 ? 0.130 -8.939 -21.352 1.00 92.50 202 CYS A C 1
ATOM 1651 O O . CYS A 1 202 ? -1.090 -8.999 -21.418 1.00 92.50 202 CYS A O 1
ATOM 1653 N N . LEU A 1 203 ? 0.853 -8.229 -22.222 1.00 91.62 203 LEU A N 1
ATOM 1654 C CA . LEU A 1 203 ? 0.268 -7.383 -23.263 1.00 91.62 203 LEU A CA 1
ATOM 1655 C C . LEU A 1 203 ? -0.602 -8.167 -24.262 1.00 91.62 203 LEU A C 1
ATOM 1657 O O . LEU A 1 203 ? -1.630 -7.664 -24.712 1.00 91.62 203 LEU A O 1
ATOM 1661 N N . ILE A 1 204 ? -0.206 -9.393 -24.618 1.00 91.50 204 ILE A N 1
ATOM 1662 C CA . ILE A 1 204 ? -0.965 -10.257 -25.537 1.00 91.50 204 ILE A CA 1
ATOM 1663 C C . ILE A 1 204 ? -2.180 -10.883 -24.842 1.00 91.50 204 ILE A C 1
ATOM 1665 O O . ILE A 1 204 ? -3.256 -10.932 -25.430 1.00 91.50 204 ILE A O 1
ATOM 1669 N N . LYS A 1 205 ? -2.001 -11.404 -23.621 1.00 93.38 205 LYS A N 1
ATOM 1670 C CA . LYS A 1 205 ? -3.000 -12.251 -22.949 1.00 93.38 205 LYS A CA 1
ATOM 1671 C C . LYS A 1 205 ? -3.995 -11.486 -22.085 1.00 93.38 205 LYS A C 1
ATOM 1673 O O . LYS A 1 205 ? -5.086 -11.998 -21.858 1.00 93.38 205 LYS A O 1
ATOM 1678 N N . LEU A 1 206 ? -3.611 -10.330 -21.553 1.00 91.56 206 LEU A N 1
ATOM 1679 C CA . LEU A 1 206 ? -4.472 -9.528 -20.693 1.00 91.56 206 LEU A CA 1
ATOM 1680 C C . LEU A 1 206 ? -5.182 -8.468 -21.539 1.00 91.56 206 LEU A C 1
ATOM 1682 O O . LEU A 1 206 ? -4.567 -7.801 -22.372 1.00 91.56 206 LEU A O 1
ATOM 1686 N N . ASP A 1 207 ? -6.483 -8.324 -21.303 1.00 92.38 207 ASP A N 1
ATOM 1687 C CA . ASP A 1 207 ? -7.308 -7.236 -21.832 1.00 92.38 207 ASP A CA 1
ATOM 1688 C C . ASP A 1 207 ? -7.842 -6.392 -20.671 1.00 92.38 207 ASP A C 1
ATOM 1690 O O . ASP A 1 207 ? -9.025 -6.392 -20.325 1.00 92.38 207 ASP A O 1
ATOM 1694 N N . ASN A 1 208 ? -6.912 -5.708 -20.012 1.00 93.50 208 ASN A N 1
ATOM 1695 C CA . ASN A 1 208 ? -7.210 -4.770 -18.939 1.00 93.50 208 ASN A CA 1
ATOM 1696 C C . ASN A 1 208 ? -6.872 -3.335 -19.350 1.00 93.50 208 ASN A C 1
ATOM 1698 O O . ASN A 1 208 ? -6.281 -3.082 -20.403 1.00 93.50 208 ASN A O 1
ATOM 1702 N N . GLU A 1 209 ? -7.269 -2.383 -18.514 1.00 93.50 209 GLU A N 1
ATOM 1703 C CA . GLU A 1 209 ? -7.127 -0.961 -18.802 1.00 93.50 209 GLU A CA 1
ATOM 1704 C C . GLU A 1 209 ? -5.675 -0.566 -19.074 1.00 93.50 209 GLU A C 1
ATOM 1706 O O . GLU A 1 209 ? -5.402 0.061 -20.097 1.00 93.50 209 GLU A O 1
ATOM 1711 N N . CYS A 1 210 ? -4.736 -1.045 -18.255 1.00 95.69 210 CYS A N 1
ATOM 1712 C CA . CYS A 1 210 ? -3.315 -0.764 -18.438 1.00 95.69 210 CYS A CA 1
ATOM 1713 C C . CYS A 1 210 ? -2.782 -1.258 -19.791 1.00 95.69 210 CYS A C 1
ATOM 1715 O O . CYS A 1 210 ? -2.107 -0.518 -20.508 1.00 95.69 210 CYS A O 1
ATOM 1717 N N . THR A 1 211 ? -3.113 -2.492 -20.186 1.00 94.56 211 THR A N 1
ATOM 1718 C CA . THR A 1 211 ? -2.692 -3.022 -21.495 1.00 94.56 211 THR A CA 1
ATOM 1719 C C . THR A 1 211 ? -3.323 -2.269 -22.668 1.00 94.56 211 THR A C 1
ATOM 1721 O O . THR A 1 211 ? -2.646 -2.052 -23.673 1.00 94.56 211 THR A O 1
ATOM 1724 N N . ARG A 1 212 ? -4.585 -1.828 -22.560 1.00 94.62 212 ARG A N 1
ATOM 1725 C CA . 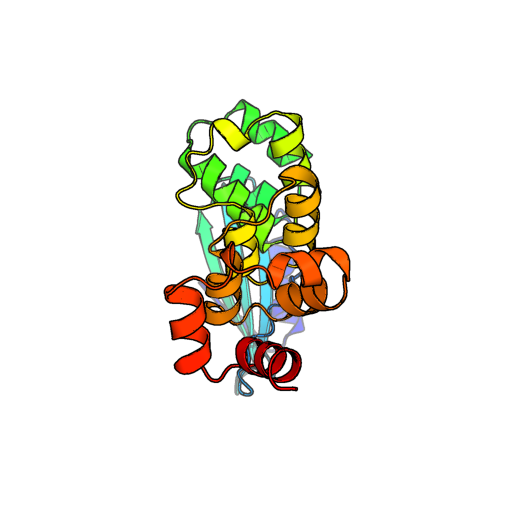ARG A 1 212 ? -5.255 -1.027 -23.599 1.00 94.62 212 ARG A CA 1
ATOM 1726 C C . ARG A 1 212 ? -4.638 0.363 -23.735 1.00 94.62 212 ARG A C 1
ATOM 1728 O O . ARG A 1 212 ? -4.346 0.782 -24.854 1.00 94.62 212 ARG A O 1
ATOM 1735 N N . MET A 1 213 ? -4.387 1.034 -22.610 1.00 93.50 213 MET A N 1
ATOM 1736 C CA . MET A 1 213 ? -3.689 2.321 -22.565 1.00 93.50 213 MET A CA 1
ATOM 1737 C C . MET A 1 213 ? -2.296 2.231 -23.184 1.00 93.50 213 MET A C 1
ATOM 1739 O O . MET A 1 213 ? -1.889 3.110 -23.932 1.00 93.50 213 MET A O 1
ATOM 1743 N N . TYR A 1 214 ? -1.561 1.157 -22.900 1.00 92.50 214 TYR A N 1
ATOM 1744 C CA . TYR A 1 214 ? -0.232 0.979 -23.468 1.00 92.50 214 TYR A CA 1
ATOM 1745 C C . TYR A 1 214 ? -0.275 0.685 -24.974 1.00 92.50 214 TYR A C 1
ATOM 1747 O O . TYR A 1 214 ? 0.495 1.263 -25.738 1.00 92.50 214 TYR A O 1
ATOM 1755 N N . LYS A 1 215 ? -1.206 -0.167 -25.434 1.00 91.25 215 LYS A N 1
ATOM 1756 C CA . LYS A 1 215 ? -1.387 -0.486 -26.864 1.00 91.25 215 LYS A CA 1
ATOM 1757 C C . LYS A 1 215 ? -1.682 0.754 -27.707 1.00 91.25 215 LYS A C 1
ATOM 1759 O O . LYS A 1 215 ? -1.104 0.887 -28.782 1.00 91.25 215 LYS A O 1
ATOM 1764 N N . SER A 1 216 ? -2.523 1.671 -27.225 1.00 88.50 216 SER A N 1
ATOM 1765 C CA . SER A 1 216 ? -2.852 2.902 -27.961 1.00 88.50 216 SER A CA 1
ATOM 1766 C C . SER A 1 216 ? -1.660 3.850 -28.140 1.00 88.50 216 SER A C 1
ATOM 1768 O O . SER A 1 216 ? -1.702 4.733 -28.993 1.00 88.50 216 SER A O 1
ATOM 1770 N N . LEU A 1 217 ? -0.585 3.668 -27.365 1.00 86.25 217 LEU A N 1
ATOM 1771 C CA . LEU A 1 217 ? 0.643 4.449 -27.493 1.00 86.25 217 LEU A CA 1
ATOM 1772 C C . LEU A 1 217 ? 1.619 3.883 -28.524 1.00 86.25 217 LEU A C 1
ATOM 1774 O O . LEU A 1 217 ? 2.335 4.661 -29.153 1.00 86.25 217 LEU A O 1
ATOM 1778 N N . ILE A 1 218 ? 1.677 2.555 -28.658 1.00 81.75 218 ILE A N 1
ATOM 1779 C CA . ILE A 1 218 ? 2.650 1.859 -29.517 1.00 81.75 218 ILE A CA 1
ATOM 1780 C C . ILE A 1 218 ? 2.095 1.510 -30.902 1.00 81.75 218 ILE A C 1
ATOM 1782 O O . ILE A 1 218 ? 2.871 1.340 -31.836 1.00 81.75 218 ILE A O 1
ATOM 1786 N N . VAL A 1 219 ? 0.771 1.406 -31.050 1.00 64.06 219 VAL A N 1
ATOM 1787 C CA . VAL A 1 219 ? 0.120 1.231 -32.352 1.00 64.06 219 VAL A CA 1
ATOM 1788 C C . VAL A 1 219 ? -0.136 2.623 -32.932 1.00 64.06 219 VAL A C 1
ATOM 1790 O O . VAL A 1 219 ? -1.161 3.243 -32.649 1.00 64.06 219 VAL A O 1
ATOM 1793 N N . LYS A 1 220 ? 0.830 3.127 -33.701 1.00 47.97 220 LYS A N 1
ATOM 1794 C CA . LYS A 1 220 ? 0.676 4.269 -34.609 1.00 47.97 220 LYS A CA 1
ATOM 1795 C C . LYS A 1 220 ? 0.954 3.830 -36.035 1.00 47.97 220 LYS A C 1
ATOM 1797 O O . LYS A 1 220 ? 1.932 3.073 -36.218 1.00 47.97 220 LYS A O 1
#